Protein AF-A0A6L8B8X9-F1 (afdb_monomer)

Secondary structure (DSSP, 8-state):
--HHHHHHHHHHHHHHHHHHHHHHHHHHHHHHHHHHHHHHHHHHHHHHHHHHGGGG---EEEEEEE--HHHH-TT----HHHHTTS-HHHHHHHHHHHH-TT--SHHHHHHHHTTB-TTHHHHHHHHHHH-GGGTTSEEEEEEEBPHHHHHHHTT-S-TTS-GGGSSS-HHHHHHHHHHHHTT-EE-

Mean predicted aligned error: 8.85 Å

Sequence (187 aa):
MSSHAKGVKERVAEGIARRYRRERNFRLAGLGAVLVGMSFLGFFFYTLIGNGYTAFLQTHIQLDVELSAEVIDPDGERDPQVLGRADYQGVIRNALRARFPDVTSRNDLRELFALVSPGAGFELRSDVLSDPELVGEVLSLRVVADDDVDMLIKGHMDRAADESQRRISDRQLGWIEQLEADGSVSR

Solvent-accessible surface area (backbone atoms only — not comparable to full-atom values): 10492 Å² total; per-residue (Å²): 129,68,69,68,60,51,59,52,53,51,55,51,52,52,54,51,54,56,48,55,5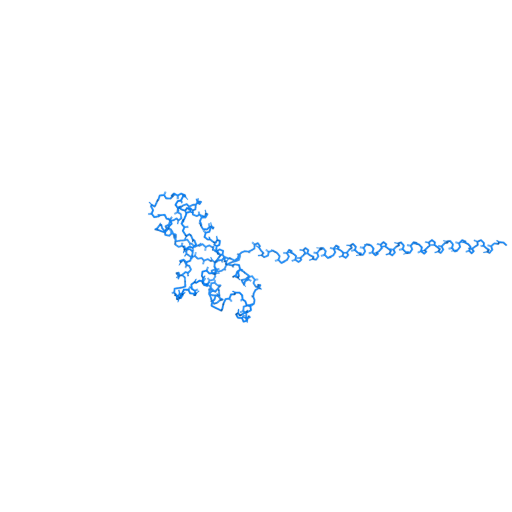2,52,51,50,51,52,52,51,52,51,51,49,51,52,52,53,51,51,49,52,52,51,51,49,51,52,52,50,50,67,67,48,56,61,74,79,53,58,34,26,38,55,44,66,33,63,37,48,33,79,68,43,36,73,85,70,74,78,45,66,75,54,53,71,66,38,60,40,50,57,41,52,42,47,29,52,44,69,74,42,69,87,63,74,51,73,68,57,44,51,53,59,53,54,50,40,28,90,62,37,24,57,53,54,44,52,50,41,71,74,42,58,80,57,56,64,39,75,42,84,40,77,37,44,33,12,70,70,50,31,38,41,73,74,63,78,44,72,84,86,54,59,53,93,80,46,94,58,48,70,67,52,48,54,53,49,52,51,36,53,74,74,60,33,50,49,105

Foldseek 3Di:
DPPVVVVVVVVVVVVVVVVVVVVVVVVVVVVVVVVVVVVVVVVVVVVCCVVVVLVPPFKWFWFFFAQECVQQPVPPPLDLVSNLPGDQLVRVLVRQCVVVVVQDDPVSSVLSSLQFDPCQSVVVSVVCSVPVVCRRDTDGDTTTTHPLNSCVVVVVDDPPDDQVRGPHHPSSSVVSVVSVVVVRMDD

Structure (mmCIF, N/CA/C/O backbone):
data_AF-A0A6L8B8X9-F1
#
_entry.id   AF-A0A6L8B8X9-F1
#
loop_
_atom_site.group_PDB
_atom_site.id
_atom_site.type_symbol
_atom_site.label_atom_id
_atom_site.label_alt_id
_atom_site.label_comp_id
_atom_site.label_asym_id
_atom_site.label_entity_id
_atom_site.label_seq_id
_atom_site.pdbx_PDB_ins_code
_atom_site.Cartn_x
_atom_site.Cartn_y
_atom_site.Cartn_z
_atom_site.occupancy
_atom_site.B_iso_or_equiv
_atom_site.auth_seq_id
_atom_site.auth_comp_id
_atom_site.auth_asym_id
_atom_site.auth_atom_id
_atom_site.pdbx_PDB_model_num
ATOM 1 N N . MET A 1 1 ? 46.526 12.602 -80.807 1.00 51.50 1 MET A N 1
ATOM 2 C CA . MET A 1 1 ? 46.324 13.459 -79.609 1.00 51.50 1 MET A CA 1
ATOM 3 C C . MET A 1 1 ? 44.957 13.291 -78.911 1.00 51.50 1 MET A C 1
ATOM 5 O O . MET A 1 1 ? 44.778 13.864 -77.849 1.00 51.50 1 MET A O 1
ATOM 9 N N . SER A 1 2 ? 44.011 12.477 -79.416 1.00 57.25 2 SER A N 1
ATOM 10 C CA . SER A 1 2 ? 42.658 12.325 -78.822 1.00 57.25 2 SER A CA 1
ATOM 11 C C . SER A 1 2 ? 42.559 11.319 -77.648 1.00 57.25 2 SER A C 1
ATOM 13 O O . SER A 1 2 ? 41.736 11.490 -76.752 1.00 57.25 2 SER A O 1
ATOM 15 N N . SER A 1 3 ? 43.436 10.305 -77.589 1.00 56.50 3 SER A N 1
ATOM 16 C CA . SER A 1 3 ? 43.381 9.235 -76.568 1.00 56.50 3 SER A CA 1
ATOM 17 C C . SER A 1 3 ? 43.710 9.720 -75.141 1.00 56.50 3 SER A C 1
ATOM 19 O O . SER A 1 3 ? 43.059 9.334 -74.172 1.00 56.50 3 SER A O 1
ATOM 21 N N . HIS A 1 4 ? 44.649 10.663 -75.004 1.00 57.66 4 HIS A N 1
ATOM 22 C CA . HIS A 1 4 ? 45.100 11.160 -73.698 1.00 57.66 4 HIS A CA 1
ATOM 23 C C . HIS A 1 4 ? 44.031 11.984 -72.954 1.00 57.66 4 HIS A C 1
ATOM 25 O O . HIS A 1 4 ? 43.964 11.946 -71.727 1.00 57.66 4 HIS A O 1
ATOM 31 N N . ALA A 1 5 ? 43.167 12.692 -73.689 1.00 59.41 5 ALA A N 1
ATOM 32 C CA . ALA A 1 5 ? 42.093 13.508 -73.122 1.00 59.41 5 ALA A CA 1
ATOM 33 C C . ALA A 1 5 ? 40.898 12.670 -72.628 1.00 59.41 5 ALA A C 1
ATOM 35 O O . ALA A 1 5 ? 40.229 13.066 -71.672 1.00 59.41 5 ALA A O 1
ATOM 36 N N . LYS A 1 6 ? 40.646 11.497 -73.236 1.00 60.03 6 LYS A N 1
ATOM 37 C CA . LYS A 1 6 ? 39.622 10.545 -72.769 1.00 60.03 6 LYS A CA 1
ATOM 38 C C . LYS A 1 6 ? 39.991 9.948 -71.409 1.00 60.03 6 LYS A C 1
ATOM 40 O O . LYS A 1 6 ? 39.185 10.031 -70.488 1.00 60.03 6 LYS A O 1
ATOM 45 N N . GLY A 1 7 ? 41.234 9.488 -71.245 1.00 67.31 7 GLY A N 1
ATOM 46 C CA . GLY A 1 7 ? 41.698 8.889 -69.986 1.00 67.31 7 GLY A CA 1
ATOM 47 C C . GLY A 1 7 ? 41.730 9.857 -68.793 1.00 67.31 7 GLY A C 1
ATOM 48 O O . GLY A 1 7 ? 41.510 9.442 -67.658 1.00 67.31 7 GLY A O 1
ATOM 49 N N . VAL A 1 8 ? 41.954 11.158 -69.021 1.00 68.00 8 VAL A N 1
ATOM 50 C CA . VAL A 1 8 ? 41.882 12.174 -67.951 1.00 68.00 8 VAL A CA 1
ATOM 51 C C . VAL A 1 8 ? 40.432 12.440 -67.540 1.00 68.00 8 VAL A C 1
ATOM 53 O O . VAL A 1 8 ? 40.142 12.489 -66.346 1.00 68.00 8 VAL A O 1
ATOM 56 N N . LYS A 1 9 ? 39.504 12.553 -68.502 1.00 69.69 9 LYS A N 1
ATOM 57 C CA . LYS A 1 9 ? 38.071 12.715 -68.205 1.00 69.69 9 LYS A CA 1
ATOM 58 C C . LYS A 1 9 ? 37.494 11.507 -67.460 1.00 69.69 9 LYS A C 1
ATOM 60 O O . LYS A 1 9 ? 36.760 11.705 -66.497 1.00 69.69 9 LYS A O 1
ATOM 65 N N . GLU A 1 10 ? 37.860 10.286 -67.849 1.00 69.19 10 GLU A N 1
ATOM 66 C CA . GLU A 1 10 ? 37.443 9.055 -67.158 1.00 69.19 10 GLU A CA 1
ATOM 67 C C . GLU A 1 10 ? 37.961 8.984 -65.719 1.00 69.19 10 GLU A C 1
ATOM 69 O O . GLU A 1 10 ? 37.177 8.747 -64.805 1.00 69.19 10 GLU A O 1
ATOM 74 N N . ARG A 1 11 ? 39.243 9.290 -65.480 1.00 66.44 11 ARG A N 1
ATOM 75 C CA . ARG A 1 11 ? 39.816 9.293 -64.120 1.00 66.44 11 ARG A CA 1
ATOM 76 C C . ARG A 1 11 ? 39.183 10.347 -63.207 1.00 66.44 11 ARG A C 1
ATOM 78 O O . ARG A 1 11 ? 39.006 10.106 -62.013 1.00 66.44 11 ARG A O 1
ATOM 85 N N . VAL A 1 12 ? 38.817 11.509 -63.753 1.00 69.69 12 VAL A N 1
ATOM 86 C CA . VAL A 1 12 ? 38.087 12.550 -63.011 1.00 69.69 12 VAL A CA 1
ATOM 87 C C . VAL A 1 12 ? 36.649 12.105 -62.716 1.00 69.69 12 VAL A C 1
ATOM 89 O O . VAL A 1 12 ? 36.191 12.252 -61.583 1.00 69.69 12 VAL A O 1
ATOM 92 N N . ALA A 1 13 ? 35.955 11.503 -63.687 1.00 70.00 13 ALA A N 1
ATOM 93 C CA . ALA A 1 13 ? 34.605 10.969 -63.499 1.00 70.00 13 ALA A CA 1
ATOM 94 C C . ALA A 1 13 ? 34.564 9.830 -62.458 1.00 70.00 13 ALA A C 1
ATOM 96 O O . ALA A 1 13 ? 33.694 9.826 -61.583 1.00 70.00 13 ALA A O 1
ATOM 97 N N . GLU A 1 14 ? 35.540 8.916 -62.474 1.00 65.19 14 GLU A N 1
ATOM 98 C CA . GLU A 1 14 ? 35.700 7.872 -61.452 1.00 65.19 14 GLU A CA 1
ATOM 99 C C . GLU A 1 14 ? 35.974 8.454 -60.058 1.00 65.19 14 GLU A C 1
ATOM 101 O O . GLU A 1 14 ? 35.408 7.985 -59.064 1.00 65.19 14 GLU A O 1
ATOM 106 N N . GLY A 1 15 ? 36.801 9.501 -59.965 1.00 69.12 15 GLY A N 1
ATOM 107 C CA . GLY A 1 15 ? 37.075 10.207 -58.711 1.00 69.12 15 GLY A CA 1
ATOM 108 C C . GLY A 1 15 ? 35.820 10.840 -58.100 1.00 69.12 15 GLY A C 1
ATOM 109 O O . GLY A 1 15 ? 35.586 10.725 -56.892 1.00 69.12 15 GLY A O 1
ATOM 110 N N . ILE A 1 16 ? 34.969 11.435 -58.942 1.00 69.62 16 ILE A N 1
ATOM 111 C CA . ILE A 1 16 ? 33.683 12.019 -58.544 1.00 69.62 16 ILE A CA 1
ATOM 112 C C . ILE A 1 16 ? 32.711 10.920 -58.081 1.00 69.62 16 ILE A C 1
ATOM 114 O O . ILE A 1 16 ? 32.180 10.998 -56.970 1.00 69.62 16 ILE A O 1
ATOM 118 N N . ALA A 1 17 ? 32.537 9.845 -58.856 1.00 70.50 17 ALA A N 1
ATOM 119 C CA . ALA A 1 17 ? 31.652 8.730 -58.501 1.00 70.50 17 ALA A CA 1
ATOM 120 C C . ALA A 1 17 ? 32.064 8.032 -57.187 1.00 70.50 17 ALA A C 1
ATOM 122 O O . ALA A 1 17 ? 31.215 7.630 -56.381 1.00 70.50 17 ALA A O 1
ATOM 123 N N . ARG A 1 18 ? 33.373 7.913 -56.923 1.00 71.19 18 ARG A N 1
ATOM 124 C CA . ARG A 1 18 ? 33.908 7.336 -55.678 1.00 71.19 18 ARG A CA 1
ATOM 125 C C . ARG A 1 18 ? 33.600 8.207 -54.455 1.00 71.19 18 ARG A C 1
ATOM 127 O O . ARG A 1 18 ? 33.342 7.660 -53.380 1.00 71.19 18 ARG A O 1
ATOM 134 N N . ARG A 1 19 ? 33.584 9.536 -54.612 1.00 71.25 19 ARG A N 1
ATOM 135 C CA . ARG A 1 19 ? 33.228 10.491 -53.549 1.00 71.25 19 ARG A CA 1
ATOM 136 C C . ARG A 1 19 ? 31.730 10.457 -53.237 1.00 71.25 19 ARG A C 1
ATOM 138 O O . ARG A 1 19 ? 31.380 10.283 -52.073 1.00 71.25 19 ARG A O 1
ATOM 145 N N . TYR A 1 20 ? 30.873 10.478 -54.261 1.00 73.19 20 TYR A N 1
ATOM 146 C CA . TYR A 1 20 ? 29.415 10.365 -54.094 1.00 73.19 20 TYR A CA 1
ATOM 147 C C . TYR A 1 20 ? 28.993 9.071 -53.381 1.00 73.19 20 TYR A C 1
ATOM 149 O O . TYR A 1 20 ? 28.097 9.078 -52.540 1.00 73.19 20 TYR A O 1
ATOM 157 N N . ARG A 1 21 ? 29.668 7.947 -53.656 1.00 74.56 21 ARG A N 1
ATOM 158 C CA . ARG A 1 21 ? 29.413 6.670 -52.965 1.00 74.56 21 ARG A CA 1
ATOM 159 C C . ARG A 1 21 ? 29.785 6.695 -51.483 1.00 74.56 21 ARG A C 1
ATOM 161 O O . ARG A 1 21 ? 29.035 6.168 -50.666 1.00 74.56 21 ARG A O 1
ATOM 168 N N . ARG A 1 22 ? 30.931 7.288 -51.131 1.00 76.56 22 ARG A N 1
ATOM 169 C CA . ARG A 1 22 ? 31.352 7.437 -49.726 1.00 76.56 22 ARG A CA 1
ATOM 170 C C . ARG A 1 22 ? 30.411 8.362 -48.962 1.00 76.56 22 ARG A C 1
ATOM 172 O O . ARG A 1 22 ? 30.038 8.045 -47.840 1.00 76.56 22 ARG A O 1
ATOM 179 N N . GLU A 1 23 ? 29.978 9.443 -49.598 1.00 82.06 23 GLU A N 1
ATOM 180 C CA . GLU A 1 23 ? 28.995 10.369 -49.042 1.00 82.06 23 GLU A CA 1
ATOM 181 C C . GLU A 1 23 ? 27.632 9.701 -48.818 1.00 82.06 23 GLU A C 1
ATOM 183 O O . GLU A 1 23 ? 27.057 9.833 -47.741 1.00 82.06 23 GLU A O 1
ATOM 188 N N . ARG A 1 24 ? 27.143 8.906 -49.780 1.00 83.69 24 ARG A N 1
ATOM 189 C CA . ARG A 1 24 ? 25.905 8.131 -49.616 1.00 83.69 24 ARG A CA 1
ATOM 190 C C . ARG A 1 24 ? 25.998 7.150 -48.449 1.00 83.69 24 ARG A C 1
ATOM 192 O O . ARG A 1 24 ? 25.080 7.091 -47.642 1.00 83.69 24 ARG A O 1
ATOM 199 N N . ASN A 1 25 ? 27.100 6.412 -48.337 1.00 85.75 25 ASN A N 1
ATOM 200 C CA . ASN A 1 25 ? 27.284 5.450 -47.250 1.00 85.75 25 ASN A CA 1
ATOM 201 C C . ASN A 1 25 ? 27.387 6.142 -45.883 1.00 85.75 25 ASN A C 1
ATOM 203 O O . ASN A 1 25 ? 26.806 5.653 -44.924 1.00 85.75 25 ASN A O 1
ATOM 207 N N . PHE A 1 26 ? 28.068 7.289 -45.798 1.00 88.94 26 PHE A N 1
ATOM 208 C CA . PHE A 1 26 ? 28.136 8.087 -44.571 1.00 88.94 26 PHE A CA 1
ATOM 209 C C . PHE A 1 26 ? 26.755 8.609 -44.156 1.00 88.94 26 PHE A C 1
ATOM 211 O O . PHE A 1 26 ? 26.368 8.477 -42.999 1.00 88.94 26 PHE A O 1
ATOM 218 N N . ARG A 1 27 ? 25.970 9.126 -45.112 1.00 89.38 27 ARG A N 1
ATOM 219 C CA . ARG A 1 27 ? 24.590 9.574 -44.868 1.00 89.38 27 ARG A CA 1
ATOM 220 C C . ARG A 1 27 ? 23.676 8.426 -44.434 1.00 89.38 27 ARG A C 1
ATOM 222 O O . ARG A 1 27 ? 22.903 8.602 -43.502 1.00 89.38 27 ARG A O 1
ATOM 229 N N . LEU A 1 28 ? 23.781 7.255 -45.067 1.00 93.25 28 LEU A N 1
ATOM 230 C CA . LEU A 1 28 ? 23.010 6.065 -44.688 1.00 93.25 28 LEU A CA 1
ATOM 231 C C . LEU A 1 28 ? 23.405 5.541 -43.303 1.00 93.25 28 LEU A C 1
ATOM 233 O O . LEU A 1 28 ? 22.527 5.182 -42.529 1.00 93.25 28 LEU A O 1
ATOM 237 N N . ALA A 1 29 ? 24.697 5.536 -42.970 1.00 93.12 29 ALA A N 1
ATOM 238 C CA . ALA A 1 29 ? 25.172 5.154 -41.644 1.00 93.12 29 ALA A CA 1
ATOM 239 C C . ALA A 1 29 ? 24.689 6.137 -40.565 1.00 93.12 29 ALA A C 1
ATOM 241 O O . ALA A 1 29 ? 24.228 5.703 -39.515 1.00 93.12 29 ALA A O 1
ATOM 242 N N . GLY A 1 30 ? 24.726 7.446 -40.843 1.00 93.62 30 GLY A N 1
ATOM 243 C CA . GLY A 1 30 ? 24.187 8.476 -39.951 1.00 93.62 30 GLY A CA 1
ATOM 244 C C . GLY A 1 30 ? 22.675 8.352 -39.751 1.00 93.62 30 GLY A C 1
ATOM 245 O O . GLY A 1 30 ? 22.208 8.345 -38.617 1.00 93.62 30 GLY A O 1
ATOM 246 N N . LEU A 1 31 ? 21.909 8.177 -40.834 1.00 95.88 31 LEU A N 1
ATOM 247 C CA . LEU A 1 31 ? 20.464 7.942 -40.756 1.00 95.88 31 LEU A CA 1
ATOM 248 C C . LEU A 1 31 ? 20.147 6.647 -39.996 1.00 95.88 31 LEU A C 1
ATOM 250 O O . LEU A 1 31 ? 19.264 6.640 -39.147 1.00 95.88 31 LEU A O 1
ATOM 254 N N . GLY A 1 32 ? 20.892 5.572 -40.258 1.00 97.31 32 GLY A N 1
ATOM 255 C CA . GLY A 1 32 ? 20.767 4.309 -39.536 1.00 97.31 32 GLY A CA 1
ATOM 256 C C . GLY A 1 32 ? 21.031 4.475 -38.040 1.00 97.31 32 GLY A C 1
ATOM 257 O O . GLY A 1 32 ? 20.238 4.004 -37.234 1.00 97.31 32 GLY A O 1
ATOM 258 N N . ALA A 1 33 ? 22.083 5.206 -37.661 1.00 96.38 33 ALA A N 1
ATOM 259 C CA . ALA A 1 33 ? 22.387 5.498 -36.262 1.00 96.38 33 ALA A CA 1
ATOM 260 C C . ALA A 1 33 ? 21.260 6.288 -35.575 1.00 96.38 33 ALA A C 1
ATOM 262 O O . ALA A 1 33 ? 20.872 5.945 -34.459 1.00 96.38 33 ALA A O 1
ATOM 263 N N . VAL A 1 34 ? 20.687 7.292 -36.251 1.00 97.19 34 VAL A N 1
ATOM 264 C CA . VAL A 1 34 ? 19.531 8.048 -35.737 1.00 97.19 34 VAL A CA 1
ATOM 265 C C . VAL A 1 34 ? 18.311 7.143 -35.566 1.00 97.19 34 VAL A C 1
ATOM 267 O O . VAL A 1 34 ? 17.690 7.167 -34.509 1.00 97.19 34 VAL A O 1
ATOM 270 N N . LEU A 1 35 ? 17.987 6.305 -36.556 1.00 97.88 35 LEU A N 1
ATOM 271 C CA . LEU A 1 35 ? 16.845 5.386 -36.484 1.00 97.88 35 LEU A CA 1
ATOM 272 C C . LEU A 1 35 ? 17.006 4.344 -35.373 1.00 97.88 35 LEU A C 1
ATOM 274 O O . LEU A 1 35 ? 16.048 4.062 -34.655 1.00 97.88 35 LEU A O 1
ATOM 278 N N . VAL A 1 36 ? 18.211 3.799 -35.195 1.00 97.69 36 VAL A N 1
ATOM 279 C CA . VAL A 1 36 ? 18.521 2.883 -34.088 1.00 97.69 36 VAL A CA 1
ATOM 280 C C . VAL A 1 36 ? 18.375 3.602 -32.747 1.00 97.69 36 VAL A C 1
ATOM 282 O O . VAL A 1 36 ? 17.730 3.072 -31.845 1.00 97.69 36 VAL A O 1
ATOM 285 N N . GLY A 1 37 ? 18.885 4.831 -32.627 1.00 97.75 37 GLY A N 1
ATOM 286 C CA . GLY A 1 37 ? 18.709 5.655 -31.429 1.00 97.75 37 GLY A CA 1
ATOM 287 C C . GLY A 1 37 ? 17.236 5.932 -31.111 1.00 97.75 37 GLY A C 1
ATOM 288 O O . GLY A 1 37 ? 16.801 5.738 -29.978 1.00 97.75 37 GLY A O 1
ATOM 289 N N . MET A 1 38 ? 16.442 6.304 -32.118 1.00 98.06 38 MET A N 1
ATOM 290 C CA . MET A 1 38 ? 14.995 6.499 -31.971 1.00 98.06 38 MET A CA 1
ATOM 291 C C . MET A 1 38 ? 14.271 5.207 -31.582 1.00 98.06 38 MET A C 1
ATOM 293 O O . MET A 1 38 ? 13.344 5.249 -30.778 1.00 98.06 38 MET A O 1
ATOM 297 N N . SER A 1 39 ? 14.705 4.062 -32.111 1.00 97.94 39 SER A N 1
ATOM 298 C CA . SER A 1 39 ? 14.123 2.758 -31.777 1.00 97.94 39 SER A CA 1
ATOM 299 C C . SER A 1 39 ? 14.381 2.392 -30.316 1.00 97.94 39 SER A C 1
ATOM 301 O O . SER A 1 39 ? 13.455 1.984 -29.620 1.00 97.94 39 SER A O 1
ATOM 303 N N . PHE A 1 40 ? 15.605 2.606 -29.818 1.00 97.88 40 PHE A N 1
ATOM 304 C CA . PHE A 1 40 ? 15.914 2.416 -28.399 1.00 97.88 40 PHE A CA 1
ATOM 305 C C . PHE A 1 40 ? 15.119 3.362 -27.503 1.00 97.88 40 PHE A C 1
ATOM 307 O O . PHE A 1 40 ? 14.611 2.926 -26.474 1.00 97.88 40 PHE A O 1
ATOM 314 N N . LEU A 1 41 ? 14.962 4.628 -27.900 1.00 97.62 41 LEU A N 1
ATOM 315 C CA . LEU A 1 41 ? 14.153 5.584 -27.147 1.00 97.62 41 LEU A CA 1
ATOM 316 C C . LEU A 1 41 ? 12.678 5.158 -27.088 1.00 97.62 41 LEU A C 1
ATOM 318 O O . LEU A 1 41 ? 12.073 5.185 -26.019 1.00 97.62 41 LEU A O 1
ATOM 322 N N . GLY A 1 42 ? 12.110 4.718 -28.213 1.00 97.50 42 GLY A N 1
ATOM 323 C CA . GLY A 1 42 ? 10.747 4.188 -28.263 1.00 97.50 42 GLY A CA 1
ATOM 324 C C . GLY A 1 42 ? 10.574 2.946 -27.387 1.00 97.50 42 GLY A C 1
ATOM 325 O O . GLY A 1 42 ? 9.627 2.869 -26.608 1.00 97.50 42 GLY A O 1
ATOM 326 N N . PHE A 1 43 ? 11.521 2.008 -27.452 1.00 96.75 43 PHE A N 1
ATOM 327 C CA . PHE A 1 43 ? 11.526 0.812 -26.607 1.00 96.75 43 PHE A CA 1
ATOM 328 C C . PHE A 1 43 ? 11.645 1.152 -25.115 1.00 96.75 43 PHE A C 1
ATOM 330 O O . PHE A 1 43 ? 10.965 0.551 -24.281 1.00 96.75 43 PHE A O 1
ATOM 337 N N . PHE A 1 44 ? 12.471 2.144 -24.777 1.00 96.19 44 PHE A N 1
ATOM 338 C CA . PHE A 1 44 ? 12.624 2.625 -23.409 1.00 96.19 44 PHE A CA 1
ATOM 339 C C . PHE A 1 44 ? 11.303 3.174 -22.864 1.00 96.19 44 PHE A C 1
ATOM 341 O O . PHE A 1 44 ? 10.863 2.739 -21.803 1.00 96.19 44 PHE A O 1
ATOM 348 N N . PHE A 1 45 ? 10.623 4.055 -23.605 1.00 95.69 45 PHE A N 1
ATOM 349 C CA . PHE A 1 45 ? 9.315 4.570 -23.188 1.00 95.69 45 PHE A CA 1
ATOM 350 C C . PHE A 1 45 ? 8.246 3.484 -23.115 1.00 95.69 45 PHE A C 1
ATOM 352 O O . PHE A 1 45 ? 7.464 3.476 -22.169 1.00 95.69 45 PHE A O 1
ATOM 359 N N . TYR A 1 46 ? 8.224 2.553 -24.069 1.00 94.88 46 TYR A N 1
ATOM 360 C CA . TYR A 1 46 ? 7.306 1.417 -24.031 1.00 94.88 46 TYR A CA 1
ATOM 361 C C . TYR A 1 46 ? 7.476 0.605 -22.741 1.00 94.88 46 TYR A C 1
ATOM 363 O O . TYR A 1 46 ? 6.501 0.320 -22.050 1.00 94.88 46 TYR A O 1
ATOM 371 N N . THR A 1 47 ? 8.723 0.301 -22.380 1.00 91.56 47 THR A N 1
ATOM 372 C CA . THR A 1 47 ? 9.050 -0.444 -21.157 1.00 91.56 47 THR A CA 1
ATOM 373 C C . THR A 1 47 ? 8.703 0.360 -19.907 1.00 91.56 47 THR A C 1
ATOM 375 O O . THR A 1 47 ? 8.133 -0.178 -18.961 1.00 91.56 47 THR A O 1
ATOM 378 N N . LEU A 1 48 ? 9.009 1.659 -19.908 1.00 91.06 48 LEU A N 1
ATOM 379 C CA . LEU A 1 48 ? 8.726 2.552 -18.789 1.00 91.06 48 LEU A CA 1
ATOM 380 C C . LEU A 1 48 ? 7.222 2.665 -18.522 1.00 91.06 48 LEU A C 1
ATOM 382 O O . LEU A 1 48 ? 6.798 2.546 -17.380 1.00 91.06 48 LEU A O 1
ATOM 386 N N . ILE A 1 49 ? 6.417 2.872 -19.564 1.00 90.31 49 ILE A N 1
ATOM 387 C CA . ILE A 1 49 ? 4.961 3.002 -19.436 1.00 90.31 49 ILE A CA 1
ATOM 388 C C . ILE A 1 49 ? 4.341 1.652 -19.068 1.00 90.31 49 ILE A C 1
ATOM 390 O O . ILE A 1 49 ? 3.514 1.594 -18.162 1.00 90.31 49 ILE A O 1
ATOM 394 N N . GLY A 1 50 ? 4.765 0.568 -19.728 1.00 85.44 50 GLY A N 1
ATOM 395 C CA . GLY A 1 50 ? 4.249 -0.777 -19.470 1.00 85.44 50 GLY A CA 1
ATOM 396 C C . GLY A 1 50 ? 4.483 -1.234 -18.030 1.00 85.44 50 GLY A C 1
ATOM 397 O O . GLY A 1 50 ? 3.568 -1.757 -17.402 1.00 85.44 50 GLY A O 1
ATOM 398 N N . ASN A 1 51 ? 5.674 -0.975 -17.486 1.00 82.25 51 ASN A N 1
ATOM 399 C CA . ASN A 1 51 ? 6.007 -1.343 -16.108 1.00 82.25 51 ASN A CA 1
ATOM 400 C C . ASN A 1 51 ? 5.537 -0.305 -15.078 1.00 82.25 51 ASN A C 1
ATOM 402 O O . ASN A 1 51 ? 5.341 -0.647 -13.919 1.00 82.25 51 ASN A O 1
ATOM 406 N N . GLY A 1 52 ? 5.387 0.961 -15.474 1.00 83.06 52 GLY A N 1
ATOM 407 C CA . GLY A 1 52 ? 5.038 2.057 -14.569 1.00 83.06 52 GLY A CA 1
ATOM 408 C C . GLY A 1 52 ? 3.538 2.250 -14.355 1.00 83.06 52 GLY A C 1
ATOM 409 O O . GLY A 1 52 ? 3.146 2.809 -13.337 1.00 83.06 52 GLY A O 1
ATOM 410 N N . TYR A 1 53 ? 2.683 1.792 -15.276 1.00 83.94 53 TYR A N 1
ATOM 411 C CA . TYR A 1 53 ? 1.232 1.993 -15.164 1.00 83.94 53 TYR A CA 1
ATOM 412 C C . TYR A 1 53 ? 0.641 1.380 -13.883 1.00 83.94 53 TYR A C 1
ATOM 414 O O . TYR A 1 53 ? -0.270 1.952 -13.288 1.00 83.94 53 TYR A O 1
ATOM 422 N N . THR A 1 54 ? 1.193 0.259 -13.409 1.00 83.00 54 THR A N 1
ATOM 423 C CA . THR A 1 54 ? 0.735 -0.399 -12.178 1.00 83.00 54 THR A CA 1
ATOM 424 C C . THR A 1 54 ? 1.029 0.408 -10.915 1.00 83.00 54 THR A C 1
ATOM 426 O O . THR A 1 54 ? 0.389 0.150 -9.903 1.00 83.00 54 THR A O 1
ATOM 429 N N . ALA A 1 55 ? 1.922 1.403 -10.946 1.00 80.94 55 ALA A N 1
ATOM 430 C CA . ALA A 1 55 ? 2.197 2.270 -9.796 1.00 80.94 55 ALA A CA 1
ATOM 431 C C . ALA A 1 55 ? 1.034 3.225 -9.462 1.00 80.94 55 ALA A C 1
ATOM 433 O O . ALA A 1 55 ? 0.978 3.754 -8.358 1.00 80.94 55 ALA A O 1
ATOM 434 N N . PHE A 1 56 ? 0.108 3.442 -10.402 1.00 83.94 56 PHE A N 1
ATOM 435 C CA . PHE A 1 56 ? -1.100 4.246 -10.180 1.00 83.94 56 PHE A CA 1
ATOM 436 C C . PHE A 1 56 ? -2.291 3.425 -9.675 1.00 83.94 56 PHE A C 1
ATOM 438 O O . PHE A 1 56 ? -3.305 4.000 -9.294 1.00 83.94 56 PHE A O 1
ATOM 445 N N . LEU A 1 57 ? -2.187 2.096 -9.705 1.00 86.94 57 LEU A N 1
ATOM 446 C CA . LEU A 1 57 ? -3.172 1.196 -9.116 1.00 86.94 57 LEU A CA 1
ATOM 447 C C . LEU A 1 57 ? -2.739 0.909 -7.681 1.00 86.94 57 LEU A C 1
ATOM 449 O O . LEU A 1 57 ? -1.548 0.724 -7.441 1.00 86.94 57 LEU A O 1
ATOM 453 N N . GLN A 1 58 ? -3.669 0.855 -6.739 1.00 90.94 58 GLN A N 1
ATOM 454 C CA . GLN A 1 58 ? -3.365 0.547 -5.344 1.00 90.94 58 GLN A CA 1
ATOM 455 C C . GLN A 1 58 ? -4.299 -0.542 -4.863 1.00 90.94 58 GLN A C 1
ATOM 457 O O . GLN A 1 58 ? -5.514 -0.471 -5.035 1.00 90.94 58 GLN A O 1
ATOM 462 N N . THR A 1 59 ? -3.720 -1.545 -4.227 1.00 94.62 59 THR A N 1
ATOM 463 C CA . THR A 1 59 ? -4.494 -2.578 -3.562 1.00 94.62 59 THR A CA 1
ATOM 464 C C . THR A 1 59 ? -5.127 -2.005 -2.300 1.00 94.62 59 THR A C 1
ATOM 466 O O . THR A 1 59 ? -4.452 -1.381 -1.484 1.00 94.62 59 THR A O 1
ATOM 469 N N . HIS A 1 60 ? -6.421 -2.240 -2.127 1.00 95.31 60 HIS A N 1
ATOM 470 C CA . HIS A 1 60 ? -7.180 -1.864 -0.945 1.00 95.31 60 HIS A CA 1
ATOM 471 C C . HIS A 1 60 ? -7.756 -3.109 -0.274 1.00 95.31 60 HIS A C 1
ATOM 473 O O . HIS A 1 60 ? -8.249 -4.019 -0.944 1.00 95.31 60 HIS A O 1
ATOM 479 N N . ILE A 1 61 ? -7.736 -3.109 1.054 1.00 95.75 61 ILE A N 1
ATOM 480 C CA . ILE A 1 61 ? -8.355 -4.104 1.922 1.00 95.75 61 ILE A CA 1
ATOM 481 C C . ILE A 1 61 ? -9.602 -3.469 2.534 1.00 95.75 61 ILE A C 1
ATOM 483 O O . ILE A 1 61 ? -9.531 -2.431 3.190 1.00 95.75 61 ILE A O 1
ATOM 487 N N . GLN A 1 62 ? -10.752 -4.088 2.312 1.00 95.69 62 GLN A N 1
ATOM 488 C CA . GLN A 1 62 ? -12.011 -3.677 2.904 1.00 95.69 62 GLN A CA 1
ATOM 489 C C . GLN A 1 62 ? -12.084 -4.159 4.352 1.00 95.69 62 GLN A C 1
ATOM 491 O O . GLN A 1 62 ? -12.013 -5.361 4.619 1.00 95.69 62 GLN A O 1
ATOM 496 N N . LEU A 1 63 ? -12.231 -3.213 5.277 1.00 93.94 63 LEU A N 1
ATOM 497 C CA . LEU A 1 63 ? -12.319 -3.461 6.711 1.00 93.94 63 LEU A CA 1
ATOM 498 C C . LEU A 1 63 ? -13.524 -2.730 7.293 1.00 93.94 63 LEU A C 1
ATOM 500 O O . LEU A 1 63 ? -13.761 -1.566 6.976 1.00 93.94 63 LEU A O 1
ATOM 504 N N . ASP A 1 64 ? -14.239 -3.402 8.190 1.00 93.44 64 ASP A N 1
ATOM 505 C CA . ASP A 1 64 ? -15.271 -2.765 9.000 1.00 93.44 64 ASP A CA 1
ATOM 506 C C . ASP A 1 64 ? -14.599 -2.137 10.223 1.00 93.44 64 ASP A C 1
ATOM 508 O O . ASP A 1 64 ? -14.070 -2.826 11.100 1.00 93.44 64 ASP A O 1
ATOM 512 N N . VAL A 1 65 ? -14.557 -0.810 10.231 1.00 93.50 65 VAL A N 1
ATOM 513 C CA . VAL A 1 65 ? -13.822 0.000 11.195 1.00 93.50 65 VAL A CA 1
ATOM 514 C C . VAL A 1 65 ? -14.815 0.722 12.092 1.00 93.50 65 VAL A C 1
ATOM 516 O O . VAL A 1 65 ? -15.596 1.553 11.637 1.00 93.50 65 VAL A O 1
ATOM 519 N N . GLU A 1 66 ? -14.768 0.413 13.383 1.00 92.50 66 GLU A N 1
ATOM 520 C CA . GLU A 1 66 ? -15.546 1.113 14.401 1.00 92.50 66 GLU A CA 1
ATOM 521 C C . GLU A 1 66 ? -14.811 2.382 14.845 1.00 92.50 66 GLU A C 1
ATOM 523 O O . GLU A 1 66 ? -13.755 2.324 15.484 1.00 92.50 66 GLU A O 1
ATOM 528 N N . LEU A 1 67 ? -15.381 3.542 14.527 1.00 90.56 67 LEU A N 1
ATOM 529 C CA . LEU A 1 67 ? -14.860 4.847 14.920 1.00 90.56 67 LEU A CA 1
ATOM 530 C C . LEU A 1 67 ? -15.334 5.209 16.328 1.00 90.56 67 LEU A C 1
ATOM 532 O O . LEU A 1 67 ? -16.105 6.145 16.511 1.00 90.56 67 LEU A O 1
ATOM 536 N N . SER A 1 68 ? -14.886 4.461 17.337 1.00 87.62 68 SER A N 1
ATOM 537 C CA . SER A 1 68 ? -15.322 4.680 18.721 1.00 87.62 68 SER A CA 1
ATOM 538 C C . SER A 1 68 ? -15.047 6.113 19.197 1.00 87.62 68 SER A C 1
ATOM 540 O O . SER A 1 68 ? -13.905 6.586 19.187 1.00 87.62 68 SER A O 1
ATOM 542 N N . ALA A 1 69 ? -16.103 6.782 19.673 1.00 85.88 69 ALA A N 1
ATOM 543 C CA . ALA A 1 69 ? -16.017 8.123 20.242 1.00 85.88 69 ALA A CA 1
ATOM 544 C C . ALA A 1 69 ? -15.068 8.170 21.448 1.00 85.88 69 ALA A C 1
ATOM 546 O O . ALA A 1 69 ? -14.303 9.112 21.580 1.00 85.88 69 ALA A O 1
ATOM 547 N N . GLU A 1 70 ? -15.008 7.112 22.260 1.00 83.75 70 GLU A N 1
ATOM 548 C CA . GLU A 1 70 ? -14.104 7.047 23.418 1.00 83.75 70 GLU A CA 1
ATOM 549 C C . GLU A 1 70 ? -12.618 7.115 23.030 1.00 83.75 70 GLU A C 1
ATOM 551 O O . GLU A 1 70 ? -11.784 7.522 23.837 1.00 83.75 70 GLU A O 1
ATOM 556 N N . VAL A 1 71 ? -12.273 6.702 21.806 1.00 82.56 71 VAL A N 1
ATOM 557 C CA . VAL A 1 71 ? -10.891 6.686 21.302 1.00 82.56 71 VAL A CA 1
ATOM 558 C C . VAL A 1 71 ? -10.569 7.951 20.506 1.00 82.56 71 VAL A C 1
ATOM 560 O O . VAL A 1 71 ? -9.436 8.432 20.552 1.00 82.56 71 VAL A O 1
ATOM 563 N N . ILE A 1 72 ? -11.544 8.470 19.757 1.00 83.00 72 ILE A N 1
ATOM 564 C CA . ILE A 1 72 ? -11.334 9.546 18.778 1.00 83.00 72 ILE A CA 1
ATOM 565 C C . ILE A 1 72 ? -11.733 10.923 19.329 1.00 83.00 72 ILE A C 1
ATOM 567 O O . ILE A 1 72 ? -11.040 11.903 19.062 1.00 83.00 72 ILE A O 1
ATOM 571 N N . ASP A 1 73 ? -12.817 10.999 20.102 1.00 85.50 73 ASP A N 1
ATOM 5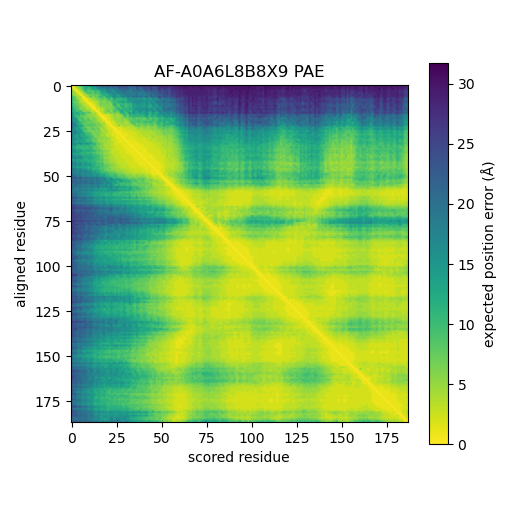72 C CA . ASP A 1 73 ? -13.387 12.237 20.650 1.00 85.50 73 ASP A CA 1
ATOM 573 C C . ASP A 1 73 ? -14.015 11.991 22.041 1.00 85.50 73 ASP A C 1
ATOM 575 O O . ASP A 1 73 ? -15.243 11.941 22.168 1.00 85.50 73 ASP A O 1
ATOM 579 N N . PRO A 1 74 ? -13.194 11.796 23.096 1.00 80.50 74 PRO A N 1
ATOM 580 C CA . PRO A 1 74 ? -13.687 11.422 24.426 1.00 80.50 74 PRO A CA 1
ATOM 581 C C . PRO A 1 74 ? -14.625 12.462 25.051 1.00 80.50 74 PRO A C 1
ATOM 583 O O . PRO A 1 74 ? -15.510 12.105 25.828 1.00 80.50 74 PRO A O 1
ATOM 586 N N . ASP A 1 75 ? -14.424 13.737 24.711 1.00 81.50 75 ASP A N 1
ATOM 587 C CA . ASP A 1 75 ? -15.207 14.865 25.219 1.00 81.50 75 ASP A CA 1
ATOM 588 C C . ASP A 1 75 ? -16.463 15.133 24.361 1.00 81.50 75 ASP A C 1
ATOM 590 O O . ASP A 1 75 ? -17.372 15.844 24.789 1.00 81.50 75 ASP A O 1
ATOM 594 N N . GLY A 1 76 ? -16.552 14.533 23.165 1.00 81.94 76 GLY A N 1
ATOM 595 C CA . GLY A 1 76 ? -17.691 14.661 22.251 1.00 81.94 76 GLY A CA 1
ATOM 596 C C . GLY A 1 76 ? -17.839 16.048 21.616 1.00 81.94 76 GLY A C 1
ATOM 597 O O . GLY A 1 76 ? -18.894 16.361 21.061 1.00 81.94 76 GLY A O 1
ATOM 598 N N . GLU A 1 77 ? -16.814 16.896 21.724 1.00 84.06 77 GLU A N 1
ATOM 599 C CA . GLU A 1 77 ? -16.851 18.296 21.290 1.00 84.06 77 GLU A CA 1
ATOM 600 C C . GLU A 1 77 ? -16.571 18.459 19.788 1.00 84.06 77 GLU A C 1
ATOM 602 O O . GLU A 1 77 ? -16.728 19.559 19.253 1.00 84.06 77 GLU A O 1
ATOM 607 N N . ARG A 1 78 ? -16.164 17.380 19.097 1.00 86.06 78 ARG A N 1
ATOM 608 C CA . ARG A 1 78 ? -15.769 17.371 17.677 1.00 86.06 78 ARG A CA 1
ATOM 609 C C . ARG A 1 78 ? -14.724 18.451 17.359 1.00 86.06 78 ARG A C 1
ATOM 611 O O . ARG A 1 78 ? -14.697 18.995 16.254 1.00 86.06 78 ARG A O 1
ATOM 618 N N . ASP A 1 79 ? -13.852 18.767 18.321 1.00 87.12 79 ASP A N 1
ATOM 619 C CA . ASP A 1 79 ? -12.792 19.764 18.150 1.00 87.12 79 ASP A CA 1
ATOM 620 C C . ASP A 1 79 ? -11.754 19.248 17.132 1.00 87.12 79 ASP A C 1
ATOM 622 O O . ASP A 1 79 ? -11.115 18.215 17.373 1.00 87.12 79 ASP A O 1
ATOM 626 N N . PRO A 1 80 ? -11.501 19.969 16.020 1.00 85.81 80 PRO A N 1
ATOM 627 C CA . PRO A 1 80 ? -10.477 19.602 15.043 1.00 85.81 80 PRO A CA 1
ATOM 628 C C . PRO A 1 80 ? -9.078 19.368 15.639 1.00 85.81 80 PRO A C 1
ATOM 630 O O . PRO A 1 80 ? -8.294 18.594 15.082 1.00 85.81 80 PRO A O 1
ATOM 633 N N . GLN A 1 81 ? -8.729 20.018 16.757 1.00 86.62 81 GLN A N 1
ATOM 634 C CA . GLN A 1 81 ? -7.447 19.797 17.434 1.00 86.62 81 GLN A CA 1
ATOM 635 C C . GLN A 1 81 ? -7.379 18.445 18.151 1.00 86.62 81 GLN A C 1
ATOM 637 O O . GLN A 1 81 ? -6.308 17.831 18.177 1.00 86.62 81 GLN A O 1
ATOM 642 N N . VAL A 1 82 ? -8.499 17.994 18.720 1.00 86.38 82 VAL A N 1
ATOM 643 C CA . VAL A 1 82 ? -8.629 16.699 19.404 1.00 86.38 82 VAL A CA 1
ATOM 644 C C . VAL A 1 82 ? -8.707 15.588 18.365 1.00 86.38 82 VAL A C 1
ATOM 646 O O . VAL A 1 82 ? -7.841 14.710 18.344 1.00 86.38 82 VAL A O 1
ATOM 649 N N . LEU A 1 83 ? -9.637 15.713 17.412 1.00 87.81 83 LEU A N 1
ATOM 650 C CA . LEU A 1 83 ? -9.794 14.786 16.289 1.00 87.81 83 LEU A CA 1
ATOM 651 C C . LEU A 1 83 ? -8.483 14.624 15.520 1.00 87.81 83 LEU A C 1
ATOM 653 O O . LEU A 1 83 ? -8.093 13.521 15.152 1.00 87.81 83 LEU A O 1
ATOM 657 N N . GLY A 1 84 ? -7.738 15.711 15.316 1.00 87.31 84 GLY A N 1
ATOM 658 C CA . GLY A 1 84 ? -6.471 15.681 14.599 1.00 87.31 84 GLY A CA 1
ATOM 659 C C . GLY A 1 84 ? -5.333 14.945 15.317 1.00 87.31 84 GLY A C 1
ATOM 660 O O . GLY A 1 84 ? -4.299 14.732 14.679 1.00 87.31 84 GLY A O 1
ATOM 661 N N . ARG A 1 85 ? -5.477 14.582 16.598 1.00 87.94 85 ARG A N 1
ATOM 662 C CA . ARG A 1 85 ? -4.454 13.897 17.413 1.00 87.94 85 ARG A CA 1
ATOM 663 C C . ARG A 1 85 ? -4.790 12.439 17.739 1.00 87.94 85 ARG A C 1
ATOM 665 O O . ARG A 1 85 ? -3.935 11.761 18.305 1.00 87.94 85 ARG A O 1
ATOM 672 N N . ALA A 1 86 ? -5.988 11.970 17.397 1.00 89.94 86 ALA A N 1
ATOM 673 C CA . ALA A 1 86 ? -6.413 10.598 17.655 1.00 8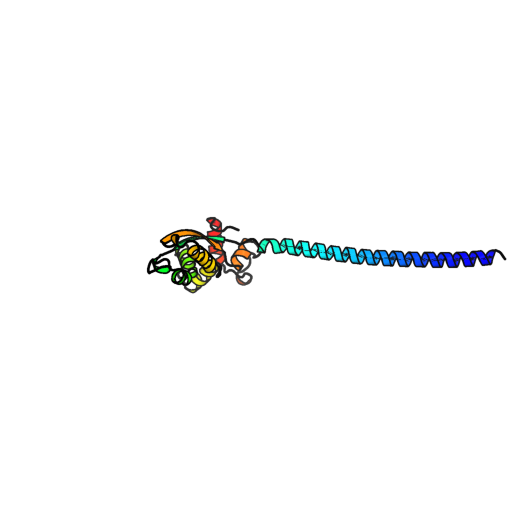9.94 86 ALA A CA 1
ATOM 674 C C . ALA A 1 86 ? -5.547 9.555 16.914 1.00 89.94 86 ALA A C 1
ATOM 676 O O . ALA A 1 86 ? -4.973 9.828 15.854 1.00 89.94 86 ALA A O 1
ATOM 677 N N . ASP A 1 87 ? -5.458 8.340 17.469 1.00 90.75 87 ASP A N 1
ATOM 678 C CA . ASP A 1 87 ? -4.692 7.228 16.885 1.00 90.75 87 ASP A CA 1
ATOM 679 C C . ASP A 1 87 ? -5.524 6.430 15.870 1.00 90.75 87 ASP A C 1
ATOM 681 O O . ASP A 1 87 ? -5.945 5.299 16.118 1.00 90.75 87 ASP A O 1
ATOM 685 N N . TYR A 1 88 ? -5.744 7.013 14.691 1.00 92.50 88 TYR A N 1
ATOM 686 C CA . TYR A 1 88 ? -6.481 6.363 13.600 1.00 92.50 88 TYR A CA 1
ATOM 687 C C . TYR A 1 88 ? -5.811 5.079 13.100 1.00 92.50 88 TYR A C 1
ATOM 689 O O . TYR A 1 88 ? -6.495 4.129 12.722 1.00 92.50 88 TYR A O 1
ATOM 697 N N . GLN A 1 89 ? -4.476 5.000 13.145 1.00 92.69 89 GLN A N 1
ATOM 698 C CA . GLN A 1 89 ? -3.776 3.763 12.797 1.00 92.69 89 GLN A CA 1
ATOM 699 C C . GLN A 1 89 ? -4.087 2.662 13.819 1.00 92.69 89 GLN A C 1
ATOM 701 O O . GLN A 1 89 ? -4.219 1.495 13.453 1.00 92.69 89 GLN A O 1
ATOM 706 N N . GLY A 1 90 ? -4.199 3.010 15.102 1.00 92.69 90 GLY A N 1
ATOM 707 C CA . GLY A 1 90 ? -4.673 2.119 16.158 1.00 92.69 90 GLY A CA 1
ATOM 708 C C . GLY A 1 90 ? -6.087 1.604 15.894 1.00 92.69 90 GLY A C 1
ATOM 709 O O . GLY A 1 90 ? -6.325 0.405 16.026 1.00 92.69 90 GLY A O 1
ATOM 710 N N . VAL A 1 91 ? -6.995 2.468 15.435 1.00 93.44 91 VAL A N 1
ATOM 711 C CA . VAL A 1 91 ? -8.372 2.082 15.080 1.00 93.44 91 VAL A CA 1
ATOM 712 C C . VAL A 1 91 ? -8.390 1.049 13.942 1.00 93.44 91 VAL A C 1
ATOM 714 O O . VAL A 1 91 ? -9.007 -0.007 14.079 1.00 93.44 91 VAL A O 1
ATOM 717 N N . ILE A 1 92 ? -7.633 1.279 12.864 1.00 94.38 92 ILE A N 1
ATOM 718 C CA . ILE A 1 92 ? -7.510 0.321 11.747 1.00 94.38 92 ILE A CA 1
ATOM 719 C C . ILE A 1 92 ? -6.904 -1.010 12.220 1.00 94.38 92 ILE A C 1
ATOM 721 O O . ILE A 1 92 ? -7.374 -2.090 11.858 1.00 94.38 92 ILE A O 1
ATOM 725 N N . ARG A 1 93 ? -5.874 -0.961 13.075 1.00 93.81 93 ARG A N 1
ATOM 726 C CA . ARG A 1 93 ? -5.271 -2.169 13.663 1.00 93.81 93 ARG A CA 1
ATOM 727 C C . ARG A 1 93 ? -6.260 -2.949 14.525 1.00 93.81 93 ARG A C 1
ATOM 729 O O . ARG A 1 93 ? -6.249 -4.178 14.498 1.00 93.81 93 ARG A O 1
ATOM 736 N N . ASN A 1 94 ? -7.118 -2.260 15.270 1.00 93.31 94 ASN A N 1
ATOM 737 C CA . ASN A 1 94 ? -8.166 -2.902 16.054 1.00 93.31 94 ASN A CA 1
ATOM 738 C C . ASN A 1 94 ? -9.189 -3.600 15.150 1.00 93.31 94 ASN A C 1
ATOM 740 O O . ASN A 1 94 ? -9.550 -4.737 15.446 1.00 93.31 94 ASN A O 1
ATOM 744 N N . ALA A 1 95 ? -9.567 -2.991 14.022 1.00 93.50 95 ALA A N 1
ATOM 745 C CA . ALA A 1 95 ? -10.434 -3.622 13.025 1.00 93.50 95 ALA A CA 1
ATOM 746 C C . ALA A 1 95 ? -9.810 -4.907 12.444 1.00 93.50 95 ALA A C 1
ATOM 748 O O . ALA A 1 95 ? -10.451 -5.958 12.419 1.00 93.50 95 ALA A O 1
ATOM 749 N N . LEU A 1 96 ? -8.522 -4.874 12.077 1.00 93.12 96 LEU A N 1
ATOM 750 C CA . LEU A 1 96 ? -7.791 -6.076 11.647 1.00 93.12 96 LEU A CA 1
ATOM 751 C C . LEU A 1 96 ? -7.762 -7.156 12.730 1.00 93.12 96 LEU A C 1
ATOM 753 O O . LEU A 1 96 ? -7.988 -8.332 12.454 1.00 93.12 96 LEU A O 1
ATOM 757 N N . ARG A 1 97 ? -7.501 -6.772 13.981 1.00 93.81 97 ARG A N 1
ATOM 758 C CA . ARG A 1 97 ? -7.480 -7.715 15.102 1.00 93.81 97 ARG A CA 1
ATOM 759 C C . ARG A 1 97 ? -8.854 -8.334 15.361 1.00 93.81 97 ARG A C 1
ATOM 761 O O . ARG A 1 97 ? -8.925 -9.513 15.689 1.00 93.81 97 ARG A O 1
ATOM 768 N N . ALA A 1 98 ? -9.927 -7.560 15.215 1.00 92.75 98 ALA A N 1
ATOM 769 C CA . ALA A 1 98 ? -11.294 -8.058 15.329 1.00 92.75 98 ALA A CA 1
ATOM 770 C C . ALA A 1 98 ? -11.629 -9.053 14.207 1.00 92.75 98 ALA A C 1
ATOM 772 O O . ALA A 1 98 ? -12.329 -10.034 14.451 1.00 92.75 98 ALA A O 1
ATOM 773 N N . ARG A 1 99 ? -11.083 -8.839 13.001 1.00 91.50 99 ARG A N 1
ATOM 774 C CA . ARG A 1 99 ? -11.234 -9.757 11.864 1.00 91.50 99 ARG A CA 1
ATOM 775 C C . ARG A 1 99 ? -10.477 -11.074 12.051 1.00 91.50 99 ARG A C 1
ATOM 777 O O . ARG A 1 99 ? -10.979 -12.112 11.635 1.00 91.50 99 ARG A O 1
ATOM 784 N N . PHE A 1 100 ? -9.310 -11.041 12.695 1.00 93.94 100 PHE A N 1
ATOM 785 C CA . PHE A 1 100 ? -8.462 -12.212 12.944 1.00 93.94 100 PHE A CA 1
ATOM 786 C C . PHE A 1 100 ? -8.288 -12.48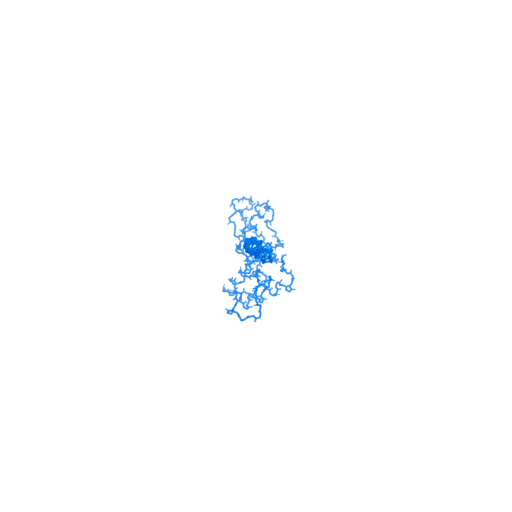0 14.453 1.00 93.94 100 PHE A C 1
ATOM 788 O O . PHE A 1 100 ? -7.179 -12.338 14.983 1.00 93.94 100 PHE A O 1
ATOM 795 N N . PRO A 1 101 ? -9.357 -12.886 15.169 1.00 92.50 101 PRO A N 1
ATOM 796 C CA . PRO A 1 101 ? -9.336 -13.033 16.628 1.00 92.50 101 PRO A CA 1
ATOM 797 C C . PRO A 1 101 ? -8.386 -14.137 17.117 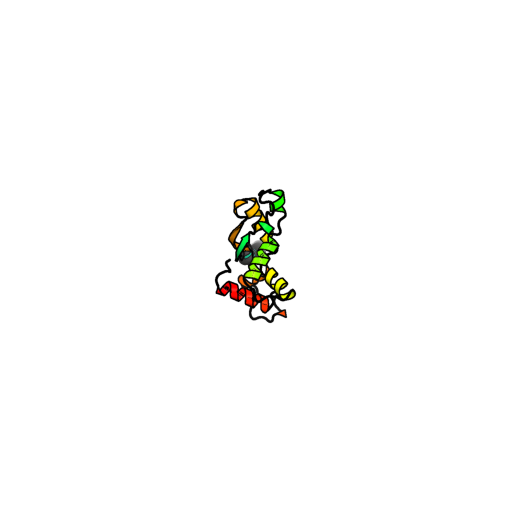1.00 92.50 101 PRO A C 1
ATOM 799 O O . PRO A 1 101 ? -7.916 -14.088 18.255 1.00 92.50 101 PRO A O 1
ATOM 802 N N . ASP A 1 102 ? -8.061 -15.102 16.254 1.00 92.12 102 ASP A N 1
ATOM 803 C CA . ASP A 1 102 ? -7.150 -16.209 16.561 1.00 92.12 102 ASP A CA 1
ATOM 804 C C . ASP A 1 102 ? -5.680 -15.756 16.684 1.00 92.12 102 ASP A C 1
ATOM 806 O O . ASP A 1 102 ? -4.843 -16.452 17.269 1.00 92.12 102 ASP A O 1
ATOM 810 N N . VAL A 1 103 ? -5.345 -14.563 16.177 1.00 93.06 103 VAL A N 1
ATOM 811 C CA . VAL A 1 103 ? -3.988 -14.008 16.212 1.00 93.06 103 VAL A CA 1
ATOM 812 C C . VAL A 1 103 ? -3.754 -13.287 17.540 1.00 93.06 103 VAL A C 1
ATOM 814 O O . VAL A 1 103 ? -4.201 -12.164 17.765 1.00 93.06 103 VAL A O 1
ATOM 817 N N . THR A 1 104 ? -3.018 -13.933 18.446 1.00 91.56 104 THR A N 1
ATOM 818 C CA . THR A 1 104 ? -2.814 -13.437 19.824 1.00 91.56 104 THR A CA 1
ATOM 819 C C . THR A 1 104 ? -1.360 -13.102 20.159 1.00 91.56 104 THR A C 1
ATOM 821 O O . THR A 1 104 ? -1.095 -12.254 21.014 1.00 91.56 104 THR A O 1
ATOM 824 N N . SER A 1 105 ? -0.400 -13.736 19.481 1.00 95.25 105 SER A N 1
ATOM 825 C CA . SER A 1 105 ? 1.034 -13.493 19.669 1.00 95.25 105 SER A CA 1
ATOM 826 C C . SER A 1 105 ? 1.414 -12.076 19.238 1.00 95.25 105 SER A C 1
ATOM 828 O O . SER A 1 105 ? 0.995 -11.588 18.191 1.00 95.25 105 SER A O 1
ATOM 830 N N . ARG A 1 106 ? 2.280 -11.415 20.017 1.00 93.25 106 ARG A N 1
ATOM 831 C CA . ARG A 1 106 ? 2.760 -10.055 19.713 1.00 93.25 106 ARG A CA 1
ATOM 832 C C . ARG A 1 106 ? 3.510 -9.975 18.379 1.00 93.25 106 ARG A C 1
ATOM 834 O O . ARG A 1 106 ? 3.460 -8.937 17.724 1.00 93.25 106 ARG A O 1
ATOM 841 N N . ASN A 1 107 ? 4.244 -11.025 18.012 1.00 94.12 107 ASN A N 1
ATOM 842 C CA . ASN A 1 107 ? 4.967 -11.052 16.740 1.00 94.12 107 ASN A CA 1
ATOM 843 C C . ASN A 1 107 ? 3.995 -11.214 15.574 1.00 94.12 107 ASN A C 1
ATOM 845 O O . ASN A 1 107 ? 4.069 -10.451 14.619 1.00 94.12 107 ASN A O 1
ATOM 849 N N . ASP A 1 108 ? 3.028 -12.111 15.720 1.00 94.69 108 ASP A N 1
ATOM 850 C CA . ASP A 1 108 ? 2.026 -12.395 14.698 1.00 94.69 108 ASP A CA 1
ATOM 851 C C . ASP A 1 108 ? 1.123 -11.172 14.476 1.00 94.69 108 ASP A C 1
ATOM 853 O O . ASP A 1 108 ? 0.864 -10.790 13.343 1.00 94.69 108 ASP A O 1
ATOM 857 N N . LEU A 1 109 ? 0.733 -10.471 15.546 1.00 94.50 109 LEU A N 1
ATOM 858 C CA . LEU A 1 109 ? 0.004 -9.204 15.442 1.00 94.50 109 LEU A CA 1
ATOM 859 C C . LEU A 1 109 ? 0.802 -8.129 14.696 1.00 94.50 109 LEU A C 1
ATOM 861 O O . LEU A 1 109 ? 0.224 -7.339 13.957 1.00 94.50 109 LEU A O 1
ATOM 865 N N . ARG A 1 110 ? 2.130 -8.082 14.870 1.00 94.25 110 ARG A N 1
ATOM 866 C CA . ARG A 1 110 ? 2.975 -7.132 14.132 1.00 94.25 110 ARG A CA 1
ATOM 867 C C . ARG A 1 110 ? 2.937 -7.420 12.631 1.00 94.25 110 ARG A C 1
ATOM 869 O O . ARG A 1 110 ? 2.818 -6.478 11.859 1.00 94.25 110 ARG A O 1
ATOM 876 N N . GLU A 1 111 ? 3.023 -8.690 12.245 1.00 95.25 111 GLU A N 1
ATOM 877 C CA . GLU A 1 111 ? 2.906 -9.123 10.847 1.00 95.25 111 GLU A CA 1
ATOM 878 C C . GLU A 1 111 ? 1.505 -8.858 10.281 1.00 95.25 111 GLU A C 1
ATOM 880 O O . GLU A 1 111 ? 1.384 -8.397 9.149 1.00 95.25 111 GLU A O 1
ATOM 885 N N . LEU A 1 112 ? 0.454 -9.091 11.074 1.00 95.62 112 LEU A N 1
ATOM 886 C CA . LEU A 1 112 ? -0.932 -8.837 10.678 1.00 95.62 112 LEU A CA 1
ATOM 887 C C . LEU A 1 112 ? -1.164 -7.350 10.400 1.00 95.62 112 LEU A C 1
ATOM 889 O O . LEU A 1 112 ? -1.765 -6.971 9.401 1.00 95.62 112 LEU A O 1
ATOM 893 N N . PHE A 1 113 ? -0.658 -6.484 11.276 1.00 95.31 113 PHE A N 1
ATOM 894 C CA . PHE A 1 113 ? -0.772 -5.040 11.097 1.00 95.31 113 PHE A CA 1
ATOM 895 C C . PHE A 1 113 ? 0.080 -4.506 9.945 1.00 95.31 113 PHE A C 1
ATOM 897 O O . PHE A 1 113 ? -0.182 -3.400 9.489 1.00 95.31 113 PHE A O 1
ATOM 904 N N . ALA A 1 114 ? 1.070 -5.272 9.481 1.00 94.94 114 ALA A N 1
ATOM 905 C CA . ALA A 1 114 ? 1.866 -4.947 8.303 1.00 94.94 114 ALA A CA 1
ATOM 906 C C . ALA A 1 114 ? 1.169 -5.323 6.982 1.00 94.94 114 ALA A C 1
ATOM 908 O O . ALA A 1 114 ? 1.772 -5.176 5.929 1.00 94.94 114 ALA A O 1
ATOM 909 N N . LEU A 1 115 ? -0.081 -5.808 7.011 1.00 95.38 115 LEU A N 1
ATOM 910 C CA . LEU A 1 115 ? -0.869 -6.013 5.789 1.00 95.38 115 LEU A CA 1
ATOM 911 C C . LEU A 1 115 ? -1.449 -4.709 5.223 1.00 95.38 115 LEU A C 1
ATOM 913 O O . LEU A 1 115 ? -1.748 -4.625 4.033 1.00 95.38 115 LEU A O 1
ATOM 917 N N . VAL A 1 116 ? -1.635 -3.705 6.079 1.00 96.00 116 VAL A N 1
ATOM 918 C CA . VAL A 1 116 ? -2.162 -2.386 5.714 1.00 96.00 116 VAL A CA 1
ATOM 919 C C . VAL A 1 116 ? -1.053 -1.350 5.735 1.00 96.00 116 VAL A C 1
ATOM 921 O O . VAL A 1 116 ? -0.126 -1.428 6.544 1.00 96.00 116 VAL A O 1
ATOM 924 N N . SER A 1 117 ? -1.187 -0.340 4.883 1.00 95.12 117 SER A N 1
ATOM 925 C CA . SER A 1 117 ? -0.217 0.738 4.791 1.00 95.12 117 SER A CA 1
ATOM 926 C C . SER A 1 117 ? -0.072 1.465 6.137 1.00 95.12 117 SER A C 1
ATOM 928 O O . SER A 1 117 ? -1.073 1.809 6.781 1.00 95.12 117 SER A O 1
ATOM 930 N N . PRO A 1 118 ? 1.160 1.808 6.556 1.00 90.06 118 PRO A N 1
ATOM 931 C CA . PRO A 1 118 ? 1.386 2.753 7.649 1.00 90.06 118 PRO A CA 1
ATOM 932 C C . PRO A 1 118 ? 0.745 4.126 7.394 1.00 90.06 118 PRO A C 1
ATOM 934 O O . PRO A 1 118 ? 0.538 4.889 8.337 1.00 90.06 118 PRO A O 1
ATOM 937 N N . GLY A 1 119 ? 0.467 4.446 6.124 1.00 89.81 119 GLY A N 1
ATOM 938 C CA . GLY A 1 119 ? -0.164 5.684 5.686 1.00 89.81 119 GLY A CA 1
ATOM 939 C C . GLY A 1 119 ? -1.684 5.724 5.868 1.00 89.81 119 GLY A C 1
ATOM 940 O O . GLY A 1 119 ? -2.256 6.810 5.919 1.00 89.81 119 GLY A O 1
ATOM 941 N N . ALA A 1 120 ? -2.333 4.567 6.018 1.00 92.00 120 ALA A N 1
ATOM 942 C CA . ALA A 1 120 ? -3.789 4.450 6.026 1.00 92.00 120 ALA A CA 1
ATOM 943 C C . ALA A 1 120 ? -4.478 5.277 7.125 1.00 92.00 120 ALA A C 1
ATOM 945 O O . ALA A 1 120 ? -5.541 5.858 6.914 1.00 92.00 120 ALA A O 1
ATOM 946 N N . GLY A 1 121 ? -3.863 5.378 8.304 1.00 91.94 121 GLY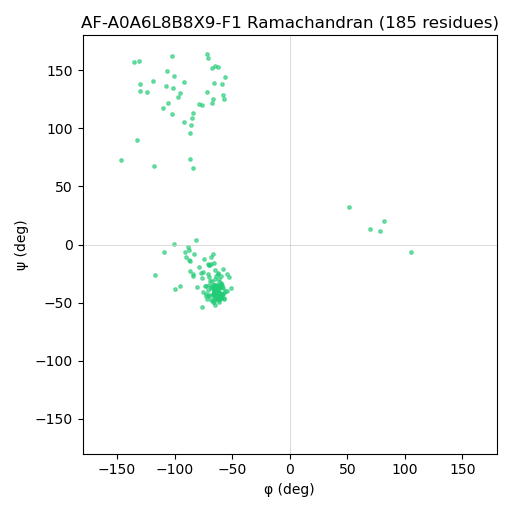 A N 1
ATOM 947 C CA . GLY A 1 121 ? -4.388 6.186 9.400 1.00 91.94 121 GLY A CA 1
ATOM 948 C C . GLY A 1 121 ? -4.428 7.681 9.076 1.00 91.94 121 GLY A C 1
ATOM 949 O O . GLY A 1 121 ? -5.270 8.390 9.620 1.00 91.94 121 GLY A O 1
ATOM 950 N N . PHE A 1 122 ? -3.563 8.178 8.184 1.00 93.19 122 PHE A N 1
ATOM 951 C CA . PHE A 1 122 ? -3.609 9.579 7.755 1.00 93.19 122 PHE A CA 1
ATOM 952 C C . PHE A 1 122 ? -4.779 9.858 6.813 1.00 93.19 122 PHE A C 1
ATOM 954 O O . PHE A 1 122 ? -5.357 10.940 6.900 1.00 93.19 122 PHE A O 1
ATOM 961 N N . GLU A 1 123 ? -5.133 8.902 5.953 1.00 91.50 123 GLU A N 1
ATOM 962 C CA . GLU A 1 123 ? -6.317 8.998 5.093 1.00 91.50 123 GLU A CA 1
ATOM 963 C C . GLU A 1 123 ? -7.582 9.007 5.945 1.00 91.50 123 GLU A C 1
ATOM 965 O O . GLU A 1 123 ? -8.328 9.981 5.908 1.00 91.50 123 GLU A O 1
ATOM 970 N N . LEU A 1 124 ? -7.728 8.027 6.844 1.00 92.12 124 LEU A N 1
ATOM 971 C CA . LEU A 1 124 ? -8.865 7.975 7.763 1.00 92.12 124 LEU A CA 1
ATOM 972 C C . LEU A 1 124 ? -8.978 9.243 8.624 1.00 92.12 124 LEU A C 1
ATOM 974 O O . LEU A 1 124 ? -10.060 9.791 8.811 1.00 92.12 124 LEU A O 1
ATOM 978 N N . ARG A 1 125 ? -7.849 9.760 9.116 1.00 92.81 125 ARG A N 1
ATOM 979 C CA . ARG A 1 125 ? -7.809 11.045 9.824 1.00 92.81 125 ARG A CA 1
ATOM 980 C C . ARG A 1 125 ? -8.322 12.192 8.961 1.00 92.81 125 ARG A C 1
ATOM 982 O O . ARG A 1 125 ? -8.995 13.079 9.474 1.00 92.81 125 ARG A O 1
ATOM 989 N N . SER A 1 126 ? -7.933 12.235 7.690 1.00 93.00 126 SER A N 1
ATOM 990 C CA . SER A 1 126 ? -8.379 13.277 6.767 1.00 93.00 126 SER A CA 1
ATOM 991 C C . SER A 1 126 ? -9.884 13.188 6.532 1.00 93.00 126 SER A C 1
ATOM 993 O O . SER A 1 126 ? -10.544 14.227 6.494 1.00 93.00 126 SER A O 1
ATOM 995 N N . ASP A 1 127 ? -10.421 11.973 6.438 1.00 91.12 127 ASP A N 1
ATOM 996 C CA . ASP A 1 127 ? -11.850 11.728 6.252 1.00 91.12 127 ASP A CA 1
ATOM 997 C C . ASP A 1 127 ? -12.648 12.191 7.474 1.00 91.12 127 ASP A C 1
ATOM 999 O O . ASP A 1 127 ? -13.557 13.003 7.331 1.00 91.12 127 ASP A O 1
ATOM 1003 N N . VAL A 1 128 ? -12.236 11.802 8.686 1.00 91.31 128 VAL A N 1
ATOM 1004 C CA . VAL A 1 128 ? -12.888 12.238 9.937 1.00 91.31 128 VAL A CA 1
ATOM 1005 C C . VAL A 1 128 ? -12.753 13.744 10.180 1.00 91.31 128 VAL A C 1
ATOM 1007 O O . VAL A 1 128 ? -13.660 14.376 10.709 1.00 91.31 128 VAL A O 1
ATOM 1010 N N . LEU A 1 129 ? -11.636 14.368 9.799 1.00 91.88 129 LEU A N 1
ATOM 1011 C CA . LEU A 1 129 ? -11.501 15.827 9.908 1.00 91.88 129 LEU A CA 1
ATOM 1012 C C . LEU A 1 129 ? -12.386 16.580 8.908 1.00 91.88 129 LEU A C 1
ATOM 1014 O O . LEU A 1 129 ? -12.754 17.726 9.169 1.00 91.88 129 LEU A O 1
ATOM 1018 N N . SER A 1 130 ? -12.679 15.964 7.763 1.00 92.69 130 SER A N 1
ATOM 1019 C CA . SER A 1 130 ? -13.545 16.532 6.728 1.00 92.69 130 SER A CA 1
ATOM 1020 C C . SER A 1 130 ? -15.019 16.334 7.067 1.00 92.69 130 SER A C 1
ATOM 1022 O O . SER A 1 130 ? -15.825 17.230 6.822 1.00 92.69 130 SER A O 1
ATOM 1024 N N . ASP A 1 131 ? -15.345 15.191 7.663 1.00 91.00 131 ASP A N 1
ATOM 1025 C CA . ASP A 1 131 ? -16.669 14.845 8.157 1.00 91.00 131 ASP A CA 1
ATOM 1026 C C . ASP A 1 131 ? -16.571 14.276 9.582 1.00 91.00 131 ASP A C 1
ATOM 1028 O O . ASP A 1 131 ? -16.413 13.066 9.782 1.00 91.00 131 ASP A O 1
ATOM 1032 N N . PRO A 1 132 ? -16.649 15.149 10.602 1.00 89.44 132 PRO A N 1
ATOM 1033 C CA . PRO A 1 132 ? -16.592 14.708 11.979 1.00 89.44 132 PRO A CA 1
ATOM 1034 C C . PRO A 1 132 ? -17.746 13.798 12.356 1.00 89.44 132 PRO A C 1
ATOM 1036 O O . PRO A 1 132 ? -17.552 13.047 13.302 1.00 89.44 132 PRO A O 1
ATOM 1039 N N . GLU A 1 133 ? -18.910 13.849 11.686 1.00 89.12 133 GLU A N 1
ATOM 1040 C CA . GLU A 1 133 ? -20.129 13.112 12.071 1.00 89.12 133 GLU A CA 1
ATOM 1041 C C . GLU A 1 133 ? -19.910 11.594 12.099 1.00 89.12 133 GLU A C 1
ATOM 1043 O O . GLU A 1 133 ? -20.479 10.922 12.957 1.00 89.12 133 GLU A O 1
ATOM 1048 N N . LEU A 1 134 ? -18.960 11.103 11.299 1.00 87.81 134 LEU A N 1
ATOM 1049 C CA . LEU A 1 134 ? -18.519 9.707 11.214 1.00 87.81 134 LEU A CA 1
ATOM 1050 C C . LEU A 1 134 ? -18.091 9.086 12.558 1.00 87.81 134 LEU A C 1
ATOM 1052 O O . LEU A 1 134 ? -18.124 7.864 12.727 1.00 87.81 134 LEU A O 1
ATOM 1056 N N . VAL A 1 135 ? -17.660 9.898 13.531 1.00 89.69 135 VAL A N 1
ATOM 1057 C CA . VAL A 1 135 ? -17.274 9.395 14.857 1.00 89.69 135 VAL A CA 1
ATOM 1058 C C . VAL A 1 135 ? -18.496 8.832 15.592 1.00 89.69 135 VAL A C 1
ATOM 1060 O O . VAL A 1 135 ? -19.483 9.531 15.827 1.00 89.69 135 VAL A O 1
ATOM 1063 N N . GLY A 1 136 ? -18.384 7.579 16.026 1.00 88.69 136 GLY A N 1
ATOM 1064 C CA . GLY A 1 136 ? -19.431 6.786 16.670 1.00 88.69 136 GLY A CA 1
ATOM 1065 C C . GLY A 1 136 ? -20.040 5.712 15.765 1.00 88.69 136 GLY A C 1
ATOM 1066 O O . GLY A 1 136 ? -20.832 4.905 16.249 1.00 88.69 136 GLY A O 1
ATOM 1067 N N . GLU A 1 137 ? -19.675 5.675 14.481 1.00 90.69 137 GLU A N 1
ATOM 1068 C CA . GLU A 1 137 ? -20.216 4.724 13.508 1.00 90.69 137 GLU A CA 1
ATOM 1069 C C . GLU A 1 137 ? -19.261 3.556 13.207 1.00 90.69 137 GLU A C 1
ATOM 1071 O O . GLU A 1 137 ? -18.055 3.612 13.462 1.00 90.69 137 GLU A O 1
ATOM 1076 N N . VAL A 1 138 ? -19.816 2.485 12.631 1.00 92.25 138 VAL A N 1
ATOM 1077 C CA . VAL A 1 138 ? -19.048 1.389 12.025 1.00 92.25 138 VAL A CA 1
ATOM 1078 C C . VAL A 1 138 ? -19.074 1.579 10.516 1.00 92.25 138 VAL A C 1
ATOM 1080 O O . VAL A 1 138 ? -20.122 1.436 9.886 1.00 92.25 138 VAL A O 1
ATOM 1083 N N . LEU A 1 139 ? -17.920 1.896 9.936 1.00 91.94 139 LEU A N 1
ATOM 1084 C CA . LEU A 1 139 ? -17.780 2.176 8.512 1.00 91.94 139 LEU A CA 1
ATOM 1085 C C . LEU A 1 139 ? -17.070 1.027 7.805 1.00 91.94 139 LEU A C 1
ATOM 1087 O O . LEU A 1 139 ? -16.045 0.541 8.276 1.00 91.94 139 LEU A O 1
ATOM 1091 N N . SER A 1 140 ? -17.570 0.639 6.633 1.00 93.12 140 SER A N 1
ATOM 1092 C CA . SER A 1 140 ? -16.858 -0.293 5.756 1.00 93.12 140 SER A CA 1
ATOM 1093 C C . SER A 1 140 ? -15.893 0.499 4.874 1.00 93.12 140 SER A C 1
ATOM 1095 O O . SER A 1 140 ? -16.288 1.092 3.867 1.00 93.12 140 SER A O 1
ATOM 1097 N N . LEU A 1 141 ? -14.632 0.570 5.297 1.00 92.19 141 LEU A N 1
ATOM 1098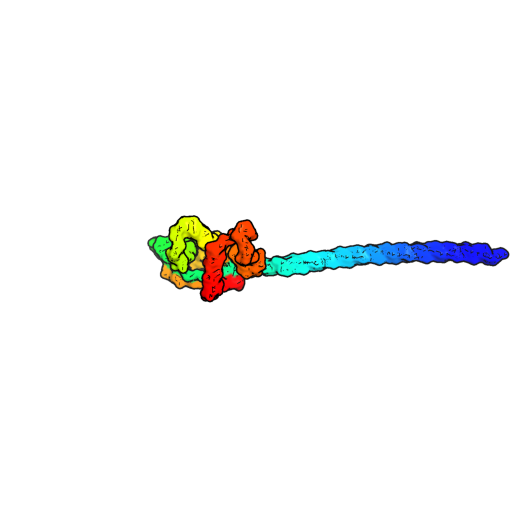 C CA . LEU A 1 141 ? -13.600 1.401 4.684 1.00 92.19 141 LEU A CA 1
ATOM 1099 C C . LEU A 1 141 ? -12.693 0.583 3.774 1.00 92.19 141 LEU A C 1
ATOM 1101 O O . LEU A 1 141 ? -12.347 -0.561 4.066 1.00 92.19 141 LEU A O 1
ATOM 1105 N N . ARG A 1 142 ? -12.257 1.207 2.680 1.00 93.88 142 ARG A N 1
ATOM 1106 C CA . ARG A 1 142 ? -11.206 0.673 1.812 1.00 93.88 142 ARG A CA 1
ATOM 1107 C C . ARG A 1 142 ? -9.873 1.218 2.281 1.00 93.88 142 ARG A C 1
ATOM 1109 O O . ARG A 1 142 ? -9.566 2.381 2.058 1.00 93.88 142 ARG A O 1
ATOM 1116 N N . VAL A 1 143 ? -9.103 0.367 2.932 1.00 94.44 143 VAL A N 1
ATOM 1117 C CA . VAL A 1 143 ? -7.821 0.725 3.521 1.00 94.44 143 VAL A CA 1
ATOM 1118 C C . VAL A 1 143 ? -6.706 0.341 2.561 1.00 94.44 143 VAL A C 1
ATOM 1120 O O . VAL A 1 143 ? -6.638 -0.810 2.138 1.00 94.44 143 VAL A O 1
ATOM 1123 N N . VAL A 1 144 ? -5.822 1.279 2.225 1.00 94.31 144 VAL A N 1
ATOM 1124 C CA . VAL A 1 144 ? -4.666 0.998 1.361 1.00 94.31 144 VAL A CA 1
ATOM 1125 C C . VAL A 1 144 ? -3.808 -0.114 1.979 1.00 94.31 144 VAL A C 1
ATOM 1127 O O . VAL A 1 144 ? -3.449 -0.061 3.160 1.00 94.31 144 VAL A O 1
ATOM 1130 N N . ALA A 1 145 ? -3.503 -1.138 1.185 1.00 96.38 145 ALA A N 1
ATOM 1131 C CA . ALA A 1 145 ? -2.647 -2.249 1.582 1.00 96.38 145 ALA A CA 1
ATOM 1132 C C . ALA A 1 145 ? -1.178 -1.808 1.691 1.00 96.38 145 ALA A C 1
ATOM 1134 O O . ALA A 1 145 ? -0.780 -0.779 1.149 1.00 96.38 145 ALA A O 1
ATOM 1135 N N . ASP A 1 146 ? -0.365 -2.583 2.402 1.00 96.44 146 ASP A N 1
ATOM 1136 C CA . ASP A 1 146 ? 1.085 -2.376 2.415 1.00 96.44 146 ASP A CA 1
ATOM 1137 C C . ASP A 1 146 ? 1.712 -2.629 1.029 1.00 96.44 146 ASP A C 1
ATOM 1139 O O . ASP A 1 146 ? 1.184 -3.410 0.233 1.00 96.44 146 ASP A O 1
ATOM 1143 N N . ASP A 1 147 ? 2.849 -1.987 0.744 1.00 93.75 147 ASP A N 1
ATOM 1144 C CA . ASP A 1 147 ? 3.545 -2.076 -0.546 1.00 93.75 147 ASP A CA 1
ATOM 1145 C C . ASP A 1 147 ? 3.894 -3.525 -0.925 1.00 93.75 147 ASP A C 1
ATOM 1147 O O . ASP A 1 147 ? 3.753 -3.920 -2.086 1.00 93.75 147 ASP A O 1
ATOM 1151 N N . ASP A 1 148 ? 4.333 -4.345 0.037 1.00 94.81 148 ASP A N 1
ATOM 1152 C CA . ASP A 1 148 ? 4.681 -5.737 -0.251 1.00 94.81 148 ASP A CA 1
ATOM 1153 C C . ASP A 1 148 ? 3.420 -6.552 -0.597 1.00 94.81 148 ASP A C 1
ATOM 1155 O O . ASP A 1 148 ? 3.450 -7.386 -1.512 1.00 94.81 148 ASP A O 1
ATOM 1159 N N . VAL A 1 149 ? 2.296 -6.278 0.082 1.00 95.44 149 VAL A N 1
ATOM 1160 C CA . VAL A 1 149 ? 0.988 -6.893 -0.208 1.00 95.44 149 VAL A CA 1
ATOM 1161 C C . VAL A 1 149 ? 0.501 -6.475 -1.587 1.00 95.44 149 VAL A C 1
ATOM 1163 O O . VAL A 1 149 ? 0.110 -7.324 -2.385 1.00 95.44 149 VAL A O 1
ATOM 1166 N N . ASP A 1 150 ? 0.573 -5.187 -1.905 1.00 94.94 150 ASP A N 1
ATOM 1167 C CA . ASP A 1 150 ? 0.187 -4.649 -3.202 1.00 94.94 150 ASP A CA 1
ATOM 1168 C C . ASP A 1 150 ? 0.988 -5.286 -4.351 1.00 94.94 150 ASP A C 1
ATOM 1170 O O . ASP A 1 150 ? 0.415 -5.727 -5.352 1.00 94.94 150 ASP A O 1
ATOM 1174 N N . MET A 1 151 ? 2.303 -5.444 -4.180 1.00 92.69 151 MET A N 1
ATOM 1175 C CA . MET A 1 151 ? 3.166 -6.123 -5.149 1.00 92.69 151 MET A CA 1
ATOM 1176 C C . MET A 1 151 ? 2.819 -7.607 -5.311 1.00 92.69 151 MET A C 1
ATOM 1178 O O . MET A 1 151 ? 2.831 -8.124 -6.436 1.00 92.69 151 MET A O 1
ATOM 1182 N N . LEU A 1 152 ? 2.479 -8.297 -4.218 1.00 93.88 152 LEU A N 1
ATOM 1183 C CA . LEU A 1 152 ? 2.026 -9.687 -4.260 1.00 93.88 152 LEU A CA 1
ATOM 1184 C C . LEU A 1 152 ? 0.684 -9.825 -4.978 1.00 93.88 152 LEU A C 1
ATOM 1186 O O . LEU A 1 152 ? 0.528 -10.697 -5.837 1.00 93.88 152 LEU A O 1
ATOM 1190 N N . ILE A 1 153 ? -0.265 -8.938 -4.685 1.00 93.50 153 ILE A N 1
ATOM 1191 C CA . ILE A 1 153 ? -1.565 -8.913 -5.345 1.00 93.50 153 ILE A CA 1
ATOM 1192 C C . ILE A 1 153 ? -1.394 -8.613 -6.827 1.00 93.50 153 ILE A C 1
ATOM 1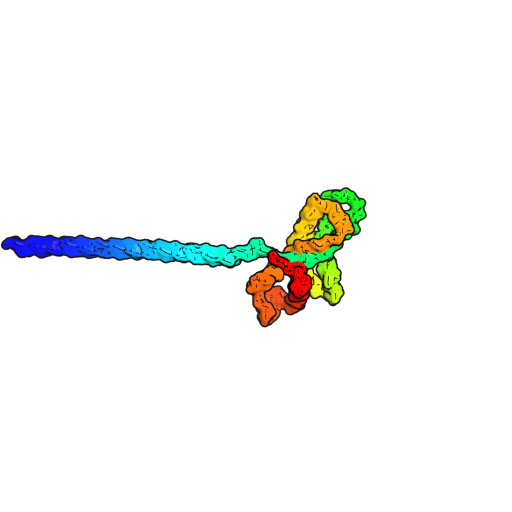194 O O . ILE A 1 153 ? -1.985 -9.319 -7.636 1.00 93.50 153 ILE A O 1
ATOM 1198 N N . LYS A 1 154 ? -0.539 -7.663 -7.220 1.00 90.81 154 LYS A N 1
ATOM 1199 C CA . LYS A 1 154 ? -0.230 -7.340 -8.628 1.00 90.81 154 LYS A CA 1
ATOM 1200 C C . LYS A 1 154 ? 0.513 -8.447 -9.387 1.00 90.81 154 LYS A C 1
ATOM 1202 O O . LYS A 1 154 ? 0.622 -8.359 -10.609 1.00 90.81 154 LYS A O 1
ATOM 1207 N N . GLY A 1 155 ? 0.963 -9.501 -8.705 1.00 90.62 155 GLY A N 1
ATOM 1208 C CA . GLY A 1 155 ? 1.654 -10.640 -9.316 1.00 90.62 155 GLY A CA 1
ATOM 1209 C C . GLY A 1 155 ? 3.143 -10.394 -9.564 1.00 90.62 155 GLY A C 1
ATOM 1210 O O . GLY A 1 155 ? 3.752 -11.074 -10.386 1.00 90.62 155 GLY A O 1
ATOM 1211 N N . HIS A 1 156 ? 3.736 -9.422 -8.870 1.00 89.44 156 HIS A N 1
ATOM 1212 C CA . HIS A 1 156 ? 5.172 -9.148 -8.919 1.00 89.44 156 HIS A CA 1
ATOM 1213 C C . HIS A 1 156 ? 5.976 -9.959 -7.888 1.00 89.44 156 HIS A C 1
ATOM 1215 O O . HIS A 1 156 ? 7.203 -9.865 -7.864 1.00 89.44 156 HIS A O 1
ATOM 1221 N N . MET A 1 157 ? 5.304 -10.759 -7.055 1.00 91.44 157 MET A N 1
ATOM 1222 C CA . MET A 1 157 ? 5.910 -11.680 -6.094 1.00 91.44 157 MET A CA 1
ATOM 1223 C C . MET A 1 157 ? 5.389 -13.097 -6.347 1.00 91.44 157 MET A C 1
ATOM 1225 O O . MET A 1 157 ? 4.180 -13.298 -6.473 1.00 91.44 157 MET A O 1
ATOM 1229 N N . ASP A 1 158 ? 6.295 -14.072 -6.431 1.00 91.44 158 ASP A N 1
ATOM 1230 C CA . ASP A 1 158 ? 5.920 -15.477 -6.589 1.00 91.44 158 ASP A CA 1
ATOM 1231 C C . ASP A 1 158 ? 5.415 -16.036 -5.252 1.00 91.44 158 ASP A C 1
ATOM 1233 O O . ASP A 1 158 ? 6.136 -16.044 -4.254 1.00 91.44 158 ASP A O 1
ATOM 1237 N N . ARG A 1 159 ? 4.161 -16.494 -5.242 1.00 92.31 159 ARG A N 1
ATOM 1238 C CA . ARG A 1 159 ? 3.502 -17.060 -4.058 1.00 92.31 159 ARG A CA 1
ATOM 1239 C C . ARG A 1 159 ? 3.990 -18.474 -3.737 1.00 92.31 159 ARG A C 1
ATOM 1241 O O . ARG A 1 159 ? 3.873 -18.898 -2.597 1.00 92.31 159 ARG A O 1
ATOM 1248 N N . ALA A 1 160 ? 4.517 -19.197 -4.729 1.00 91.50 160 ALA A N 1
ATOM 1249 C CA . ALA A 1 160 ? 5.006 -20.566 -4.566 1.00 91.50 160 ALA A CA 1
ATOM 1250 C C . ALA A 1 160 ? 6.496 -20.634 -4.193 1.00 91.50 160 ALA A C 1
ATOM 1252 O O . ALA A 1 160 ? 7.018 -21.722 -3.935 1.00 91.50 160 ALA A O 1
ATOM 1253 N N . ALA A 1 161 ? 7.189 -19.493 -4.193 1.00 91.44 161 ALA A N 1
ATOM 1254 C CA . ALA A 1 161 ? 8.573 -19.415 -3.759 1.00 91.44 161 ALA A CA 1
ATOM 1255 C C . ALA A 1 161 ? 8.695 -19.676 -2.250 1.00 91.44 161 ALA A C 1
ATOM 1257 O O . ALA A 1 161 ? 7.783 -19.395 -1.473 1.00 91.44 161 ALA A O 1
ATOM 1258 N N . ASP A 1 162 ? 9.854 -20.191 -1.841 1.00 93.50 162 ASP A N 1
ATOM 1259 C CA . ASP A 1 162 ? 10.197 -20.359 -0.427 1.00 93.50 162 ASP A CA 1
ATOM 1260 C C . ASP A 1 162 ? 10.103 -19.019 0.322 1.00 93.50 162 ASP A C 1
ATOM 1262 O O . ASP A 1 162 ? 10.468 -17.983 -0.240 1.00 93.50 162 ASP A O 1
ATOM 1266 N N . GLU A 1 163 ? 9.664 -19.036 1.586 1.00 92.25 163 GLU A N 1
ATOM 1267 C CA . GLU A 1 163 ? 9.498 -17.830 2.411 1.00 92.25 163 GLU A CA 1
ATOM 1268 C C . GLU A 1 163 ? 10.755 -16.943 2.413 1.00 92.25 163 GLU A C 1
ATOM 1270 O O . GLU A 1 163 ? 10.656 -15.723 2.315 1.00 92.25 163 GLU A O 1
ATOM 1275 N N . SER A 1 164 ? 11.954 -17.537 2.412 1.00 91.12 164 SER A N 1
ATOM 1276 C CA . SER A 1 164 ? 13.221 -16.790 2.395 1.00 91.12 164 SER A CA 1
ATOM 1277 C C . SER A 1 164 ? 13.475 -15.984 1.113 1.00 91.12 164 SER A C 1
ATOM 1279 O O . SER A 1 164 ? 14.350 -15.116 1.092 1.00 91.12 164 SER A O 1
ATOM 1281 N N . GLN A 1 165 ? 12.734 -16.261 0.037 1.00 90.38 165 GLN A N 1
ATOM 1282 C CA . GLN A 1 165 ? 12.870 -15.613 -1.271 1.00 90.38 165 GLN A CA 1
ATOM 1283 C C . GLN A 1 165 ? 11.811 -14.532 -1.515 1.00 90.38 165 GLN A C 1
ATOM 1285 O O . GLN A 1 165 ? 11.811 -13.893 -2.570 1.00 90.38 165 GLN A O 1
ATOM 1290 N N . ARG A 1 16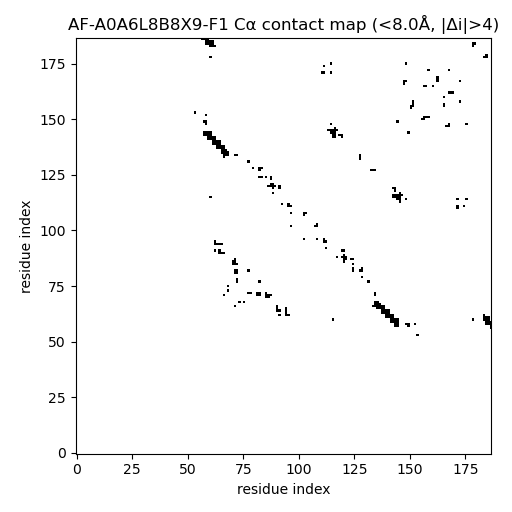6 ? 10.919 -14.302 -0.550 1.00 92.56 166 ARG A N 1
ATOM 1291 C CA . ARG A 1 166 ? 9.819 -13.341 -0.627 1.00 92.56 166 ARG A CA 1
ATOM 1292 C C . ARG A 1 166 ? 9.800 -12.457 0.618 1.00 92.56 166 ARG A C 1
ATOM 1294 O O . ARG A 1 166 ? 10.402 -12.769 1.636 1.00 92.56 166 ARG A O 1
ATOM 1301 N N . ARG A 1 167 ? 9.176 -11.284 0.510 1.00 92.31 167 ARG A N 1
ATOM 1302 C CA . ARG A 1 167 ? 9.126 -10.310 1.619 1.00 92.31 167 ARG A CA 1
ATOM 1303 C C . ARG A 1 167 ? 7.972 -10.546 2.591 1.00 92.31 167 ARG A C 1
ATOM 1305 O O . ARG A 1 167 ? 7.971 -9.996 3.683 1.00 92.31 167 ARG A O 1
ATOM 1312 N N . ILE A 1 168 ? 7.017 -11.371 2.179 1.00 94.38 168 ILE A N 1
ATOM 1313 C CA . ILE A 1 168 ? 5.814 -11.733 2.925 1.00 94.38 168 ILE A CA 1
ATOM 1314 C C . ILE A 1 168 ? 6.028 -13.118 3.534 1.00 94.38 168 ILE A C 1
ATOM 1316 O O . ILE A 1 168 ? 6.472 -14.018 2.827 1.00 94.38 168 ILE A O 1
ATOM 1320 N N . SER A 1 169 ? 5.682 -13.307 4.810 1.00 94.56 169 SER A N 1
ATOM 1321 C CA . SER A 1 169 ? 5.778 -14.619 5.471 1.00 94.56 169 SER A CA 1
ATOM 1322 C C . SER A 1 169 ? 4.710 -15.608 4.982 1.00 94.56 169 SER A C 1
ATOM 1324 O O . SER A 1 169 ? 3.715 -15.217 4.358 1.00 94.56 169 SER A O 1
ATOM 1326 N N . ASP A 1 170 ? 4.858 -16.912 5.243 1.00 94.75 170 ASP A N 1
ATOM 1327 C CA . ASP A 1 170 ? 3.814 -17.915 4.939 1.00 94.75 170 ASP A CA 1
ATOM 1328 C C . ASP A 1 170 ? 2.508 -17.602 5.671 1.00 94.75 170 ASP A C 1
ATOM 1330 O O . ASP A 1 170 ? 1.410 -17.755 5.133 1.00 94.75 170 ASP A O 1
ATOM 1334 N N . ARG A 1 171 ? 2.624 -17.054 6.880 1.00 93.88 171 ARG A N 1
ATOM 1335 C CA . ARG A 1 171 ? 1.474 -16.637 7.676 1.00 93.88 171 ARG A CA 1
ATOM 1336 C C . ARG A 1 171 ? 0.750 -15.439 7.067 1.00 93.88 171 ARG A C 1
ATOM 1338 O O . ARG A 1 171 ? -0.472 -15.474 6.943 1.00 93.88 171 ARG A O 1
ATOM 1345 N N . GLN A 1 172 ? 1.492 -14.401 6.679 1.00 95.25 172 GLN A N 1
ATOM 1346 C CA . GLN A 1 172 ? 0.906 -13.233 6.024 1.00 95.25 172 GLN A CA 1
ATOM 1347 C C . GLN A 1 172 ? 0.237 -13.612 4.706 1.00 95.25 172 GLN A C 1
ATOM 1349 O O . GLN A 1 172 ? -0.870 -13.151 4.441 1.00 95.25 172 GLN A O 1
ATOM 1354 N N . LEU A 1 173 ? 0.861 -14.498 3.923 1.00 95.38 173 LEU A N 1
ATOM 1355 C CA . LEU A 1 173 ? 0.260 -15.031 2.704 1.00 95.38 173 LEU A CA 1
ATOM 1356 C C . LEU A 1 173 ? -1.088 -15.701 2.996 1.00 95.38 173 LEU A C 1
ATOM 1358 O O . LEU A 1 173 ? -2.068 -15.392 2.329 1.00 95.38 173 LEU A O 1
ATOM 1362 N N . GLY A 1 174 ? -1.166 -16.527 4.042 1.00 95.06 174 GLY A N 1
ATOM 1363 C CA . GLY A 1 174 ? -2.417 -17.170 4.444 1.00 95.06 174 GLY A CA 1
ATOM 1364 C C . GLY A 1 174 ? -3.531 -16.187 4.827 1.00 95.06 174 GLY A C 1
ATOM 1365 O O . GLY A 1 174 ? -4.694 -16.434 4.513 1.00 95.06 174 GLY A O 1
ATOM 1366 N N . TRP A 1 175 ? -3.213 -15.060 5.472 1.00 95.81 175 TRP A N 1
ATOM 1367 C CA . TRP A 1 175 ? -4.209 -14.013 5.749 1.00 95.81 175 TRP A CA 1
ATOM 1368 C C . TRP A 1 175 ? -4.632 -13.263 4.488 1.00 95.81 175 TRP A C 1
ATOM 1370 O O . TRP A 1 175 ? -5.813 -12.971 4.325 1.00 95.81 175 TRP A O 1
ATOM 1380 N N . ILE A 1 176 ? -3.694 -12.978 3.583 1.00 95.31 176 ILE A N 1
ATOM 1381 C CA . ILE A 1 176 ? -3.992 -12.327 2.302 1.00 95.31 176 ILE A CA 1
ATOM 1382 C C . ILE A 1 176 ? -4.914 -13.214 1.463 1.00 95.31 176 ILE A C 1
ATOM 1384 O O . ILE A 1 176 ? -5.914 -12.727 0.952 1.00 95.31 176 ILE A O 1
ATOM 1388 N N . GLU A 1 177 ? -4.642 -14.515 1.380 1.00 94.56 177 GLU A N 1
ATOM 1389 C CA . GLU A 1 177 ? -5.493 -15.466 0.658 1.00 94.56 177 GLU A CA 1
ATOM 1390 C C . GLU A 1 177 ? -6.901 -15.555 1.259 1.00 94.56 177 GLU A C 1
ATOM 1392 O O . GLU A 1 177 ? -7.877 -15.672 0.520 1.00 94.56 177 GLU A O 1
ATOM 1397 N N . GLN A 1 178 ? -7.034 -15.448 2.587 1.00 94.56 178 GLN A N 1
ATOM 1398 C CA . GLN A 1 178 ? -8.344 -15.363 3.241 1.00 94.56 178 GLN A CA 1
ATOM 1399 C C . GLN A 1 178 ? -9.105 -14.091 2.835 1.00 94.56 178 GLN A C 1
ATOM 1401 O O . GLN A 1 178 ? -10.288 -14.187 2.513 1.00 94.56 178 GLN A O 1
ATOM 1406 N N . LEU A 1 179 ? -8.424 -12.940 2.791 1.00 94.12 179 LEU A N 1
ATOM 1407 C CA . LEU A 1 179 ? -8.994 -11.654 2.358 1.00 94.12 179 LEU A CA 1
ATOM 1408 C C . LEU A 1 179 ? -9.275 -11.594 0.840 1.00 94.12 179 LEU A C 1
ATOM 1410 O O . LEU A 1 179 ? -10.097 -10.814 0.365 1.00 94.12 179 LEU A O 1
ATOM 1414 N N . GLU A 1 180 ? -8.566 -12.378 0.030 1.00 93.75 180 GLU A N 1
ATOM 1415 C CA . GLU A 1 180 ? -8.893 -12.539 -1.390 1.00 93.75 180 GLU A CA 1
ATOM 1416 C C . GLU A 1 180 ? -10.120 -13.444 -1.565 1.00 93.75 180 GLU A C 1
ATOM 1418 O O . GLU A 1 180 ? -10.985 -13.164 -2.396 1.00 93.75 180 GLU A O 1
ATOM 1423 N N . ALA A 1 181 ? -10.212 -14.520 -0.778 1.00 93.69 181 ALA A N 1
ATOM 1424 C CA . ALA A 1 181 ? -11.289 -15.502 -0.869 1.00 93.69 181 ALA A CA 1
ATOM 1425 C C . ALA A 1 181 ? -12.657 -14.946 -0.443 1.00 93.69 181 ALA A C 1
ATOM 1427 O O . ALA A 1 181 ? -13.680 -15.374 -0.981 1.00 93.69 181 ALA A O 1
ATOM 1428 N N . ASP A 1 182 ? -12.690 -14.005 0.502 1.00 92.25 182 ASP A N 1
ATOM 1429 C CA . ASP A 1 182 ? -13.917 -13.331 0.944 1.00 92.25 182 ASP A CA 1
ATOM 1430 C C . ASP A 1 182 ? -14.275 -12.084 0.109 1.00 92.25 182 ASP A C 1
ATOM 1432 O O . ASP A 1 182 ? -15.356 -11.518 0.280 1.00 92.25 182 ASP A O 1
ATOM 1436 N N . GLY A 1 183 ? -13.414 -11.699 -0.840 1.00 91.94 183 GLY A N 1
ATOM 1437 C CA . GLY A 1 183 ? -13.615 -10.546 -1.715 1.00 91.94 183 GLY A CA 1
ATOM 1438 C C . GLY A 1 183 ? -13.305 -9.197 -1.062 1.00 91.94 183 GLY A C 1
ATOM 1439 O O . GLY A 1 183 ? -13.634 -8.164 -1.647 1.00 91.94 183 GLY A O 1
ATOM 1440 N N . SER A 1 184 ? -12.668 -9.180 0.112 1.00 92.12 184 SER A N 1
ATOM 1441 C CA . SER A 1 184 ? -12.259 -7.949 0.790 1.00 92.12 184 SER A CA 1
ATOM 1442 C C . SER A 1 184 ? -11.048 -7.270 0.141 1.00 92.12 184 SER A C 1
ATOM 1444 O O . SER A 1 184 ? -10.774 -6.115 0.454 1.00 92.12 184 SER A O 1
ATOM 1446 N N . VAL A 1 185 ? -10.324 -7.923 -0.772 1.00 92.94 185 VAL A N 1
ATOM 1447 C CA . VAL A 1 185 ? -9.215 -7.303 -1.521 1.00 92.94 185 VAL A CA 1
ATOM 1448 C C . VAL A 1 185 ? -9.680 -6.775 -2.878 1.00 92.94 185 VAL A C 1
ATOM 1450 O O . VAL A 1 185 ? -10.282 -7.490 -3.677 1.00 92.94 185 VAL A O 1
ATOM 1453 N N . SER A 1 186 ? -9.337 -5.522 -3.177 1.00 91.19 186 SER A N 1
ATOM 1454 C CA . SER A 1 186 ? -9.603 -4.870 -4.467 1.00 91.19 186 SER A CA 1
ATOM 1455 C C . SER A 1 186 ? -8.375 -4.100 -4.971 1.00 91.19 186 SER A C 1
ATOM 1457 O O . SER A 1 186 ? -7.498 -3.775 -4.178 1.00 91.19 186 SER A O 1
ATOM 1459 N N . ARG A 1 187 ? -8.279 -3.851 -6.284 1.00 85.69 187 ARG A N 1
ATOM 1460 C CA . ARG A 1 187 ? -7.197 -3.078 -6.931 1.00 85.69 187 ARG A CA 1
ATOM 1461 C C . ARG A 1 187 ? -7.721 -1.783 -7.542 1.00 85.69 187 ARG A C 1
ATOM 1463 O O . ARG A 1 187 ? -8.934 -1.752 -7.857 1.00 85.69 187 ARG A O 1
#

pLDDT: mean 88.81, std 9.25, range [51.5, 98.06]

Radius of gyration: 33.21 Å; Cα contacts (8 Å, |Δi|>4): 168; chains: 1; bounding box: 66×40×105 Å